Protein AF-A0A5K0W5K2-F1 (afdb_monomer_lite)

Foldseek 3Di:
DDDDDDDDDDDPPDPVVVVVVVVPPDPPPPPPPPVVVVVVVVVVCVVCVVVCCVPVVLVVVLVVLLVCCVPPNNVVSQVVCVVVVNPCDPSSLLSQLLSLLVVLVVDPDNVSNVVSNVVLVVSLVVCVVVVHDDDCSSCVSVLVSCLVVLPVVCLVVVLVVNCVRPVVCVVVSLVSVLSSCVSVVPVVVNVVSVVVVVVVVVVVVVVVD

Radius of gyration: 31.64 Å; chains: 1; bounding box: 91×67×60 Å

InterPro domains:
  IPR011990 Tetratricopeptide-like helical domain superfamily [G3DSA:1.25.40.10] (31-203)

Secondary structure (DSSP, 8-state):
-------------SHHHHHHHHHS--TT-TTTHHHHHHHHHHHHHHHHHHHHHHHHHHHHHHHHHHHHHHHH-HHHHHHHHHHTT----HHHHHHHHHHHHHHHHH-SSHHHHHHHHHHHHHHHHHHHHTT----HHHHHHHHHHHHHTT-HHHHHHHHHHHHHH-GGGHHHHHHHHHHHHHHTT-HHHHHHHHHHHHHHHHHHHHT--

pLDDT: mean 71.51, std 19.71, range [29.56, 94.88]

Sequence (209 aa):
GASVELSERPSSSSKDVMLLESILDIPWFSNTSKSVTLHRKELLRGRKQKWVSKHMQSRRFEKLIRTCAKKLGAETTLEVFSKLGRENGIKEYNALIELSVETARTCIKEDDSIDQIHKALQLLQSLREQGFPIEEGSYGPLLQYFVDMGMIEEFQSFSKLIMEENPSSCFRIGYYEMLLWILVNNNDKIEQLCSYVESNRSEQHLKTA

Organism: NCBI:txid210225

Structure (mmCIF, N/CA/C/O backbone):
data_AF-A0A5K0W5K2-F1
#
_entry.id   AF-A0A5K0W5K2-F1
#
loop_
_atom_site.group_PDB
_atom_site.id
_atom_site.type_symbol
_atom_site.label_atom_id
_atom_site.label_alt_id
_atom_site.label_comp_id
_atom_site.label_asym_id
_atom_site.label_entity_id
_atom_site.label_seq_id
_atom_site.pdbx_PDB_ins_code
_atom_site.Cartn_x
_atom_site.Cartn_y
_atom_site.Cartn_z
_atom_site.occupancy
_atom_site.B_iso_or_equiv
_atom_site.auth_seq_id
_atom_site.auth_comp_id
_atom_site.auth_asym_id
_atom_site.auth_atom_id
_atom_site.pdbx_PDB_model_num
ATOM 1 N N . GLY A 1 1 ? -76.257 -46.960 -40.441 1.00 32.53 1 GLY A N 1
ATOM 2 C CA . GLY A 1 1 ? -75.035 -47.777 -40.393 1.00 32.53 1 GLY A CA 1
ATOM 3 C C . GLY A 1 1 ? -73.852 -46.887 -40.690 1.00 32.53 1 GLY A C 1
ATOM 4 O O . GLY A 1 1 ? -73.997 -46.032 -41.548 1.00 32.53 1 GLY A O 1
ATOM 5 N N . ALA A 1 2 ? -72.743 -47.140 -39.993 1.00 35.03 2 ALA A N 1
ATOM 6 C CA . ALA A 1 2 ? -71.390 -46.609 -40.196 1.00 35.03 2 ALA A CA 1
ATOM 7 C C . ALA A 1 2 ? -71.082 -45.140 -39.809 1.00 35.03 2 ALA A C 1
ATOM 9 O O . ALA A 1 2 ? -71.747 -44.198 -40.228 1.00 35.03 2 ALA A O 1
ATOM 10 N N . SER A 1 3 ? -70.019 -45.046 -38.998 1.00 36.62 3 SER A N 1
ATOM 11 C CA . SER A 1 3 ? -69.162 -43.935 -38.541 1.00 36.62 3 SER A CA 1
ATOM 12 C C . SER A 1 3 ? -68.607 -43.061 -39.695 1.00 36.62 3 SER A C 1
ATOM 14 O O . SER A 1 3 ? -68.667 -43.491 -40.842 1.00 36.62 3 SER A O 1
ATOM 16 N N . VAL A 1 4 ? -68.063 -41.844 -39.500 1.00 40.25 4 VAL A N 1
ATOM 17 C CA . VAL A 1 4 ? -66.776 -41.511 -38.832 1.00 40.25 4 VAL A CA 1
ATOM 18 C C . VAL A 1 4 ? -66.635 -39.993 -38.513 1.00 40.25 4 VAL A C 1
ATOM 20 O O . VAL A 1 4 ? -67.111 -39.147 -39.262 1.00 40.25 4 VAL A O 1
ATOM 23 N N . GLU A 1 5 ? -65.963 -39.756 -37.374 1.00 40.09 5 GLU A N 1
ATOM 24 C CA . GLU A 1 5 ? -65.182 -38.650 -36.750 1.00 40.09 5 GLU A CA 1
ATOM 25 C C . GLU A 1 5 ? -64.928 -37.256 -37.380 1.00 40.09 5 GLU A C 1
ATOM 27 O O . GLU A 1 5 ? -64.601 -37.124 -38.555 1.00 40.09 5 GLU A O 1
ATOM 32 N N . LEU A 1 6 ? -64.918 -36.231 -36.500 1.00 35.28 6 LEU A N 1
ATOM 33 C CA . LEU A 1 6 ? -63.785 -35.421 -35.944 1.00 35.28 6 LEU A CA 1
ATOM 34 C C . LEU A 1 6 ? -64.390 -34.076 -35.443 1.00 35.28 6 LEU A C 1
ATOM 36 O O . LEU A 1 6 ? -65.222 -33.509 -36.135 1.00 35.28 6 LEU A O 1
ATOM 40 N N . SER A 1 7 ? -64.100 -33.443 -34.298 1.00 35.31 7 SER A N 1
ATOM 41 C CA . SER A 1 7 ? -62.995 -33.463 -33.332 1.00 35.31 7 SER A CA 1
ATOM 42 C C . SER A 1 7 ? -63.466 -32.805 -32.011 1.00 35.31 7 SER A C 1
ATOM 44 O O . SER A 1 7 ? -64.179 -31.803 -32.038 1.00 35.31 7 SER A O 1
ATOM 46 N N . GLU A 1 8 ? -63.026 -33.345 -30.871 1.00 37.94 8 GLU A N 1
ATOM 47 C CA . GLU A 1 8 ? -63.220 -32.863 -29.483 1.00 37.94 8 GLU A CA 1
ATOM 48 C C . GLU A 1 8 ? -62.501 -31.518 -29.212 1.00 37.94 8 GLU A C 1
ATOM 50 O O . GLU A 1 8 ? -61.529 -31.198 -29.896 1.00 37.94 8 GLU A O 1
ATOM 55 N N . ARG A 1 9 ? -62.923 -30.651 -28.269 1.00 40.91 9 ARG A N 1
ATOM 56 C CA . ARG A 1 9 ? -62.911 -30.732 -26.775 1.00 40.91 9 ARG A CA 1
ATOM 57 C C . ARG A 1 9 ? -63.785 -29.591 -26.186 1.00 40.91 9 ARG A C 1
ATOM 59 O O . ARG A 1 9 ? -63.879 -28.571 -26.868 1.00 40.91 9 ARG A O 1
ATOM 66 N N . PRO A 1 10 ? -64.383 -29.658 -24.965 1.00 42.94 10 PRO A N 1
ATOM 67 C CA . PRO A 1 10 ? -63.687 -29.627 -23.650 1.00 42.94 10 PRO A CA 1
ATOM 68 C C . PRO A 1 10 ? -64.439 -30.488 -22.585 1.00 42.94 10 PRO A C 1
ATOM 70 O O . PRO A 1 10 ? -65.322 -31.245 -22.954 1.00 42.94 10 PRO A O 1
ATOM 73 N N . SER A 1 11 ? -64.209 -30.554 -21.269 1.00 41.56 11 SER A N 1
ATOM 74 C CA . SER A 1 11 ? -63.512 -29.765 -20.243 1.00 41.56 11 SER A CA 1
ATOM 75 C C . SER A 1 11 ? -63.370 -30.659 -18.994 1.00 41.56 11 SER A C 1
ATOM 77 O O . SER A 1 11 ? -64.375 -31.108 -18.444 1.00 41.56 11 SER A O 1
ATOM 79 N N . SER A 1 12 ? -62.156 -30.896 -18.498 1.00 52.50 12 SER A N 1
ATOM 80 C CA . SER A 1 12 ? -61.900 -31.707 -17.294 1.00 52.50 12 SER A CA 1
ATOM 81 C C . SER A 1 12 ? -61.950 -30.914 -15.973 1.00 52.50 12 SER A C 1
ATOM 83 O O . SER A 1 12 ? -61.346 -31.326 -14.992 1.00 52.50 12 SER A O 1
ATOM 85 N N . SER A 1 13 ? -62.642 -29.772 -15.895 1.00 53.75 13 SER A N 1
ATOM 86 C CA . SER A 1 13 ? -62.422 -28.791 -14.813 1.00 53.75 13 SER A CA 1
ATOM 87 C C . SER A 1 13 ? -63.317 -28.903 -13.568 1.00 53.75 13 SER A C 1
ATOM 89 O O . SER A 1 13 ? -63.260 -28.008 -12.734 1.00 53.75 13 SER A O 1
ATOM 91 N N . SER A 1 14 ? -64.162 -29.931 -13.411 1.00 51.97 14 SER A N 1
ATOM 92 C CA . SER A 1 14 ? -65.176 -29.931 -12.330 1.00 51.97 14 SER A CA 1
ATOM 93 C C . SER A 1 14 ? -64.930 -30.903 -11.170 1.00 51.97 14 SER A C 1
ATOM 95 O O . SER A 1 14 ? -65.569 -30.752 -10.132 1.00 51.97 14 SER A O 1
ATOM 97 N N . LYS A 1 15 ? -64.041 -31.897 -11.303 1.00 46.19 15 LYS A N 1
ATOM 98 C CA . LYS A 1 15 ? -63.789 -32.877 -10.223 1.00 46.19 15 LYS A CA 1
ATOM 99 C C . LYS A 1 15 ? -62.605 -32.501 -9.324 1.00 46.19 15 LYS A C 1
ATOM 101 O O . LYS A 1 15 ? -62.638 -32.815 -8.140 1.00 46.19 15 LYS A O 1
ATOM 106 N N . ASP A 1 16 ? -61.642 -31.741 -9.842 1.00 44.88 16 ASP A N 1
ATOM 107 C CA . ASP A 1 16 ? -60.473 -31.293 -9.069 1.00 44.88 16 ASP A CA 1
ATOM 108 C C . ASP A 1 16 ? -60.783 -30.106 -8.142 1.00 44.88 16 ASP A C 1
ATOM 110 O O . ASP A 1 16 ? -60.163 -29.963 -7.090 1.00 44.88 16 ASP A O 1
ATOM 114 N N . VAL A 1 17 ? -61.791 -29.291 -8.479 1.00 47.66 17 VAL A N 1
ATOM 115 C CA . VAL A 1 17 ? -62.217 -28.143 -7.654 1.00 47.66 17 VAL A CA 1
ATOM 116 C C . VAL A 1 17 ? -62.860 -28.620 -6.347 1.00 47.66 17 VAL A C 1
ATOM 118 O O . VAL A 1 17 ? -62.520 -28.125 -5.278 1.00 47.66 17 VAL A O 1
ATOM 121 N N . MET A 1 18 ? -63.693 -29.665 -6.416 1.00 45.56 18 MET A N 1
ATOM 122 C CA . MET A 1 18 ? -64.378 -30.245 -5.250 1.00 45.56 18 MET A CA 1
ATOM 123 C C . MET A 1 18 ? -63.414 -30.944 -4.276 1.00 45.56 18 MET A C 1
ATOM 125 O O . MET A 1 18 ? -63.662 -30.984 -3.073 1.00 45.56 18 MET A O 1
ATOM 129 N N . LEU A 1 19 ? -62.301 -31.490 -4.779 1.00 46.66 19 LEU A N 1
ATOM 130 C CA . LEU A 1 19 ? -61.287 -32.139 -3.946 1.00 46.66 19 LEU A CA 1
ATOM 131 C C . LEU A 1 19 ? -60.432 -31.083 -3.225 1.00 46.66 19 LEU A C 1
ATOM 133 O O . LEU A 1 19 ? -60.163 -31.221 -2.032 1.00 46.66 19 LEU A O 1
ATOM 137 N N . LEU A 1 20 ? -60.095 -29.984 -3.910 1.00 42.00 20 LEU A N 1
ATOM 138 C CA . LEU A 1 20 ? -59.333 -28.869 -3.345 1.00 42.00 20 LEU A CA 1
ATOM 139 C C . LEU A 1 20 ? -60.103 -28.113 -2.250 1.00 42.00 20 LEU A C 1
ATOM 141 O O . LEU A 1 20 ? -59.503 -27.695 -1.263 1.00 42.00 20 LEU A O 1
ATOM 145 N N . GLU A 1 21 ? -61.422 -27.984 -2.395 1.00 44.31 21 GLU A N 1
ATOM 146 C CA . GLU A 1 21 ? -62.281 -27.290 -1.427 1.00 44.31 21 GLU A CA 1
ATOM 147 C C . GLU A 1 21 ? -62.399 -28.075 -0.105 1.00 44.31 21 GLU A C 1
ATOM 149 O O . GLU A 1 21 ? -62.333 -27.489 0.970 1.00 44.31 21 GLU A O 1
ATOM 154 N N . SER A 1 22 ? -62.403 -29.415 -0.167 1.00 47.88 22 SER A N 1
ATOM 155 C CA . SER A 1 22 ? -62.421 -30.292 1.020 1.00 47.88 22 SER A CA 1
ATOM 156 C C . SER A 1 22 ? -61.089 -30.398 1.783 1.00 47.88 22 SER A C 1
ATOM 158 O O . SER A 1 22 ? -61.084 -30.724 2.969 1.00 47.88 22 SER A O 1
ATOM 160 N N . ILE A 1 23 ? -59.952 -30.112 1.135 1.00 40.53 23 ILE A N 1
ATOM 161 C CA . ILE A 1 23 ? -58.618 -30.142 1.770 1.00 40.53 23 ILE A CA 1
ATOM 162 C C . ILE A 1 23 ? -58.358 -28.863 2.589 1.00 40.53 23 ILE A C 1
ATOM 164 O O . ILE A 1 23 ? -57.512 -28.858 3.486 1.00 40.53 23 ILE A O 1
ATOM 168 N N . LEU A 1 24 ? -59.086 -27.780 2.306 1.00 40.19 24 LEU A N 1
ATOM 169 C CA . LEU A 1 24 ? -58.873 -26.467 2.920 1.00 40.19 24 LEU A CA 1
ATOM 170 C C . LEU A 1 24 ? -59.666 -26.239 4.220 1.00 40.19 24 LEU A C 1
ATOM 172 O O . LEU A 1 24 ? -59.354 -25.293 4.944 1.00 40.19 24 LEU A O 1
ATOM 176 N N . ASP A 1 25 ? -60.591 -27.130 4.582 1.00 45.28 25 ASP A N 1
ATOM 177 C CA . ASP A 1 25 ? -61.403 -27.030 5.804 1.00 45.28 25 ASP A CA 1
ATOM 178 C C . ASP A 1 25 ? -60.783 -27.765 7.010 1.00 45.28 25 ASP A C 1
ATOM 180 O O . ASP A 1 25 ? -61.401 -28.610 7.660 1.00 45.28 25 ASP A O 1
ATOM 184 N N . ILE A 1 26 ? -59.539 -27.413 7.363 1.00 39.16 26 ILE A N 1
ATOM 185 C CA . ILE A 1 26 ? -58.929 -27.814 8.644 1.00 39.16 26 ILE A CA 1
ATOM 186 C C . ILE A 1 26 ? -59.027 -26.638 9.641 1.00 39.16 26 ILE A C 1
ATOM 188 O O . ILE A 1 26 ? -58.400 -25.598 9.412 1.00 39.16 26 ILE A O 1
ATOM 192 N N . PRO A 1 27 ? -59.733 -26.768 10.787 1.00 42.59 27 PRO A N 1
ATOM 193 C CA . PRO A 1 27 ? -60.123 -25.629 11.637 1.00 42.59 27 PRO A CA 1
ATOM 194 C C . PRO A 1 27 ? -59.001 -24.898 12.394 1.00 42.59 27 PRO A C 1
ATOM 196 O O . PRO A 1 27 ? -59.285 -24.001 13.187 1.00 42.59 27 PRO A O 1
ATOM 199 N N . TRP A 1 28 ? -57.729 -25.263 12.221 1.00 42.78 28 TRP A N 1
ATOM 200 C CA . TRP A 1 28 ? -56.649 -24.798 13.106 1.00 42.78 28 TRP A CA 1
ATOM 201 C C . TRP A 1 28 ? -55.777 -23.669 12.536 1.00 42.78 28 TRP A C 1
ATOM 203 O O . TRP A 1 28 ? -54.867 -23.203 13.219 1.00 42.78 28 TRP A O 1
ATOM 213 N N . PHE A 1 29 ? -56.061 -23.170 11.326 1.00 29.56 29 PHE A N 1
ATOM 214 C CA . PHE A 1 29 ? -55.223 -22.152 10.666 1.00 29.56 29 PHE A CA 1
ATOM 215 C C . PHE A 1 29 ? -55.830 -20.751 10.525 1.00 29.56 29 PHE A C 1
ATOM 217 O O . PHE A 1 29 ? -55.219 -19.875 9.910 1.00 29.56 29 PHE A O 1
ATOM 224 N N . SER A 1 30 ? -56.979 -20.465 11.132 1.00 38.75 30 SER A N 1
ATOM 225 C CA . SER A 1 30 ? -57.633 -19.160 10.957 1.00 38.75 30 SER A CA 1
ATOM 226 C C . SER A 1 30 ? -57.090 -18.028 11.843 1.00 38.75 30 SER A C 1
ATOM 228 O O . SER A 1 30 ? -57.471 -16.882 11.621 1.00 38.75 30 SER A O 1
ATOM 230 N N . ASN A 1 31 ? -56.141 -18.271 12.765 1.00 45.16 31 ASN A N 1
ATOM 231 C CA . ASN A 1 31 ? -55.606 -17.193 13.623 1.00 45.16 31 ASN A CA 1
ATOM 232 C C . ASN A 1 31 ? -54.076 -17.069 13.749 1.00 45.16 31 ASN A C 1
ATOM 234 O O . ASN A 1 31 ? -53.591 -16.176 14.440 1.00 45.16 31 ASN A O 1
ATOM 238 N N . THR A 1 32 ? -53.285 -17.867 13.029 1.00 41.31 32 THR A N 1
ATOM 239 C CA . THR A 1 32 ? -51.805 -17.805 13.083 1.00 41.31 32 THR A CA 1
ATOM 240 C C . THR A 1 32 ? -51.156 -17.108 11.878 1.00 41.31 32 THR A C 1
ATOM 242 O O . THR A 1 32 ? -50.001 -16.688 11.950 1.00 41.31 32 THR A O 1
ATOM 245 N N . SER A 1 33 ? -51.894 -16.887 10.784 1.00 45.47 33 SER A N 1
ATOM 246 C CA . SER A 1 33 ? -51.341 -16.373 9.516 1.00 45.47 33 SER A CA 1
ATOM 247 C C . SER A 1 33 ? -50.983 -14.874 9.525 1.00 45.47 33 SER A C 1
ATOM 249 O O . SER A 1 33 ? -49.926 -14.482 9.020 1.00 45.47 33 SER A O 1
ATOM 251 N N . LYS A 1 34 ? -51.794 -14.005 10.147 1.00 43.09 34 LYS A N 1
ATOM 252 C CA . LYS A 1 34 ? -51.536 -12.547 10.137 1.00 43.09 34 LYS A CA 1
ATOM 253 C C . LYS A 1 34 ? -50.342 -12.150 11.017 1.00 43.09 34 LYS A C 1
ATOM 255 O O . LYS A 1 34 ? -49.555 -11.296 10.624 1.00 43.09 34 LYS A O 1
ATOM 260 N N . SER A 1 35 ? -50.162 -12.810 12.163 1.00 47.66 35 SER A N 1
ATOM 261 C CA . SER A 1 35 ? -49.064 -12.522 13.099 1.00 47.66 35 SER A CA 1
ATOM 262 C C . SER A 1 35 ? -47.704 -13.003 12.569 1.00 47.66 35 SER A C 1
ATOM 264 O O . SER A 1 35 ? -46.731 -12.253 12.576 1.00 47.66 35 SER A O 1
ATOM 266 N N . VAL A 1 36 ? -47.637 -14.210 11.992 1.00 40.84 36 VAL A N 1
ATOM 267 C CA . VAL A 1 36 ? -46.380 -14.788 11.476 1.00 40.84 36 VAL A CA 1
ATOM 268 C C . VAL A 1 36 ? -45.913 -14.103 10.184 1.00 40.84 36 VAL A C 1
ATOM 270 O O . VAL A 1 36 ? -44.711 -13.911 9.990 1.00 40.84 36 VAL A O 1
ATOM 273 N N . THR A 1 37 ? -46.827 -13.670 9.306 1.00 49.84 37 THR A N 1
ATOM 274 C CA . THR A 1 37 ? -46.467 -12.932 8.078 1.00 49.84 37 THR A CA 1
ATOM 275 C C . THR A 1 37 ? -46.037 -11.490 8.352 1.00 49.84 37 THR A C 1
ATOM 277 O O . THR A 1 37 ? -45.107 -11.013 7.696 1.00 49.84 37 THR A O 1
ATOM 280 N N . LEU A 1 38 ? -46.641 -10.818 9.342 1.00 48.22 38 LEU A N 1
ATOM 281 C CA . LEU A 1 38 ? -46.175 -9.519 9.836 1.00 48.22 38 LEU A CA 1
ATOM 282 C C . LEU A 1 38 ? -44.809 -9.657 10.506 1.00 48.22 38 LEU A C 1
ATOM 284 O O . LEU A 1 38 ? -43.874 -8.994 10.076 1.00 48.22 38 LEU A O 1
ATOM 288 N N . HIS A 1 39 ? -44.634 -10.607 11.428 1.00 47.09 39 HIS A N 1
ATOM 289 C CA . HIS A 1 39 ? -43.356 -10.832 12.108 1.00 47.09 39 HIS A CA 1
ATOM 290 C C . HIS A 1 39 ? -42.229 -11.214 11.131 1.00 47.09 39 HIS A C 1
ATOM 292 O O . HIS A 1 39 ? -41.107 -10.725 11.237 1.00 47.09 39 HIS A O 1
ATOM 298 N N . ARG A 1 40 ? -42.521 -12.014 10.096 1.00 36.34 40 ARG A N 1
ATOM 299 C CA . ARG A 1 40 ? -41.563 -12.350 9.028 1.00 36.34 40 ARG A CA 1
ATOM 300 C C . ARG A 1 40 ? -41.257 -11.155 8.113 1.00 36.34 40 ARG A C 1
ATOM 302 O O . ARG A 1 40 ? -40.102 -10.999 7.721 1.00 36.34 40 ARG A O 1
ATOM 309 N N . LYS A 1 41 ? -42.228 -10.282 7.801 1.00 48.72 41 LYS A N 1
ATOM 310 C CA . LYS A 1 41 ? -41.993 -9.011 7.078 1.00 48.72 41 LYS A CA 1
ATOM 311 C C . LYS A 1 41 ? -41.202 -8.004 7.920 1.00 48.72 41 LYS A C 1
ATOM 313 O O . LYS A 1 41 ? -40.330 -7.343 7.361 1.00 48.72 41 LYS A O 1
ATOM 318 N N . GLU A 1 42 ? -41.443 -7.932 9.227 1.00 48.84 42 GLU A N 1
ATOM 319 C CA . GLU A 1 42 ? -40.714 -7.105 10.200 1.00 48.84 42 GLU A CA 1
ATOM 320 C C . GLU A 1 42 ? -39.263 -7.582 10.345 1.00 48.84 42 GLU A C 1
ATOM 322 O O . GLU A 1 42 ? -38.335 -6.784 10.263 1.00 48.84 42 GLU A O 1
ATOM 327 N N . LEU A 1 43 ? -39.040 -8.896 10.469 1.00 46.91 43 LEU A N 1
ATOM 328 C CA . LEU A 1 43 ? -37.704 -9.492 10.564 1.00 46.91 43 LEU A CA 1
ATOM 329 C C . LEU A 1 43 ? -36.924 -9.364 9.250 1.00 46.91 43 LEU A C 1
ATOM 331 O O . LEU A 1 43 ? -35.722 -9.099 9.278 1.00 46.91 43 LEU A O 1
ATOM 335 N N . LEU A 1 44 ? -37.582 -9.495 8.093 1.00 44.88 44 LEU A N 1
ATOM 336 C CA . LEU A 1 44 ? -36.962 -9.250 6.786 1.00 44.88 44 LEU A CA 1
ATOM 337 C C . LEU A 1 44 ? -36.686 -7.758 6.553 1.00 44.88 44 LEU A C 1
ATOM 339 O O . LEU A 1 44 ? -35.627 -7.430 6.020 1.00 44.88 44 LEU A O 1
ATOM 343 N N . ARG A 1 45 ? -37.566 -6.846 6.992 1.00 49.66 45 ARG A N 1
ATOM 344 C CA . ARG A 1 45 ? -37.317 -5.393 6.977 1.00 49.66 45 ARG A CA 1
ATOM 345 C C . ARG A 1 45 ? -36.191 -5.010 7.930 1.00 49.66 45 ARG A C 1
ATOM 347 O O . ARG A 1 45 ? -35.287 -4.314 7.500 1.00 49.66 45 ARG A O 1
ATOM 354 N N . GLY A 1 46 ? -36.155 -5.536 9.150 1.00 48.44 46 GLY A N 1
ATOM 355 C CA . GLY A 1 46 ? -35.087 -5.300 10.122 1.00 48.44 46 GLY A CA 1
ATOM 356 C C . GLY A 1 46 ? -33.731 -5.845 9.666 1.00 48.44 46 GLY A C 1
ATOM 357 O O . GLY A 1 46 ? -32.710 -5.179 9.836 1.00 48.44 46 GLY A O 1
ATOM 358 N N . ARG A 1 47 ? -33.702 -7.013 9.008 1.00 46.84 47 ARG A N 1
ATOM 359 C CA . ARG A 1 47 ? -32.478 -7.585 8.415 1.00 46.84 47 ARG A CA 1
ATOM 360 C C . ARG A 1 47 ? -32.037 -6.836 7.157 1.00 46.84 47 ARG A C 1
ATOM 362 O O . ARG A 1 47 ? -30.857 -6.531 7.035 1.00 46.84 47 ARG A O 1
ATOM 369 N N . LYS A 1 48 ? -32.961 -6.453 6.268 1.00 40.25 48 LYS A N 1
ATOM 370 C CA . LYS A 1 48 ? -32.670 -5.642 5.071 1.00 40.25 48 LYS A CA 1
ATOM 371 C C . LYS A 1 48 ? -32.259 -4.216 5.440 1.00 40.25 48 LYS A C 1
ATOM 373 O O . LYS A 1 48 ? -31.362 -3.679 4.816 1.00 40.25 48 LYS A O 1
ATOM 378 N N . GLN A 1 49 ? -32.827 -3.622 6.484 1.00 42.09 49 GLN A N 1
ATOM 379 C CA . GLN A 1 49 ? -32.480 -2.288 6.976 1.00 42.09 49 GLN A CA 1
ATOM 380 C C . GLN A 1 49 ? -31.154 -2.295 7.748 1.00 42.09 49 GLN A C 1
ATOM 382 O O . GLN A 1 49 ? -30.364 -1.378 7.566 1.00 42.09 49 GLN A O 1
ATOM 387 N N . LYS A 1 50 ? -30.829 -3.359 8.502 1.00 48.00 50 LYS A N 1
ATOM 388 C CA . LYS A 1 50 ? -29.477 -3.568 9.058 1.00 48.00 50 LYS A CA 1
ATOM 389 C C . LYS A 1 50 ? -28.430 -3.827 7.972 1.00 48.00 50 LYS A C 1
ATOM 391 O O . LYS A 1 50 ? -27.338 -3.281 8.066 1.00 48.00 50 LYS A O 1
ATOM 396 N N . TRP A 1 51 ? -28.749 -4.602 6.935 1.00 34.44 51 TRP A N 1
ATOM 397 C CA . TRP A 1 51 ? -27.817 -4.907 5.843 1.00 34.44 51 TRP A CA 1
ATOM 398 C C . TRP A 1 51 ? -27.598 -3.704 4.915 1.00 34.44 51 TRP A C 1
ATOM 400 O O . TRP A 1 51 ? -26.461 -3.312 4.670 1.00 34.44 51 TRP A O 1
ATOM 410 N N . VAL A 1 52 ? -28.674 -3.031 4.496 1.00 42.44 52 VAL A N 1
ATOM 411 C CA . VAL A 1 52 ? -28.611 -1.792 3.709 1.00 42.44 52 VAL A CA 1
ATOM 412 C C . VAL A 1 52 ? -27.970 -0.672 4.525 1.00 42.44 52 VAL A C 1
ATOM 414 O O . VAL A 1 52 ? -27.131 0.029 3.986 1.00 42.44 52 VAL A O 1
ATOM 417 N N . SER A 1 53 ? -28.244 -0.533 5.827 1.00 43.97 53 SER A N 1
ATOM 418 C CA . SER A 1 53 ? -27.533 0.443 6.666 1.00 43.97 53 SER A CA 1
ATOM 419 C C . SER A 1 53 ? -26.044 0.097 6.777 1.00 43.97 53 SER A C 1
ATOM 421 O O . SER A 1 53 ? -25.210 0.920 6.433 1.00 43.97 53 SER A O 1
ATOM 423 N N . LYS A 1 54 ? -25.660 -1.140 7.112 1.00 44.53 54 LYS A N 1
ATOM 424 C CA . LYS A 1 54 ? -24.242 -1.507 7.288 1.00 44.53 54 LYS A CA 1
ATOM 425 C C . LYS A 1 54 ? -23.418 -1.446 5.984 1.00 44.53 54 LYS A C 1
ATOM 427 O O . LYS A 1 54 ? -22.216 -1.210 6.055 1.00 44.53 54 LYS A O 1
ATOM 432 N N . HIS A 1 55 ? -24.027 -1.620 4.801 1.00 36.91 55 HIS A N 1
ATOM 433 C CA . HIS A 1 55 ? -23.334 -1.556 3.498 1.00 36.91 55 HIS A CA 1
ATOM 434 C C . HIS A 1 55 ? -23.516 -0.236 2.714 1.00 36.91 55 HIS A C 1
ATOM 436 O O . HIS A 1 55 ? -22.535 0.254 2.155 1.00 36.91 55 HIS A O 1
ATOM 442 N N . MET A 1 56 ? -24.699 0.404 2.694 1.00 39.47 56 MET A N 1
ATOM 443 C CA . MET A 1 56 ? -24.851 1.752 2.097 1.00 39.47 56 MET A CA 1
ATOM 444 C C . MET A 1 56 ? -24.225 2.845 2.965 1.00 39.47 56 MET A C 1
ATOM 446 O O . MET A 1 56 ? -23.751 3.834 2.404 1.00 39.47 56 MET A O 1
ATOM 450 N N . GLN A 1 57 ? -24.207 2.699 4.299 1.00 54.34 57 GLN A N 1
ATOM 451 C CA . GLN A 1 57 ? -23.494 3.651 5.157 1.00 54.34 57 GLN A CA 1
ATOM 452 C C . GLN A 1 57 ? -21.991 3.540 4.930 1.00 54.34 57 GLN A C 1
ATOM 454 O O . GLN A 1 57 ? -21.364 4.577 4.863 1.00 54.34 57 GLN A O 1
ATOM 459 N N . SER A 1 58 ? -21.424 2.346 4.700 1.00 63.28 58 SER A N 1
ATOM 460 C CA . SER A 1 58 ? -19.977 2.174 4.475 1.00 63.28 58 SER A CA 1
ATOM 461 C C . SER A 1 58 ? -19.465 3.020 3.308 1.00 63.28 58 SER A C 1
ATOM 463 O O . SER A 1 58 ? -18.566 3.817 3.510 1.00 63.28 58 SER A O 1
ATOM 465 N N . ARG A 1 59 ? -20.067 2.932 2.112 1.00 66.75 59 ARG A N 1
ATOM 466 C CA . ARG A 1 59 ? -19.592 3.706 0.944 1.00 66.75 59 ARG A CA 1
ATOM 467 C C . ARG A 1 59 ? -19.836 5.209 1.074 1.00 66.75 59 ARG A C 1
ATOM 469 O O . ARG A 1 59 ? -19.019 6.020 0.651 1.00 66.75 59 ARG A O 1
ATOM 476 N N . ARG A 1 60 ? -20.984 5.608 1.636 1.00 73.31 60 ARG A N 1
ATOM 477 C CA . ARG A 1 60 ? -21.282 7.032 1.882 1.00 73.31 60 ARG A CA 1
ATOM 478 C C . ARG A 1 60 ? -20.381 7.610 2.970 1.00 73.31 60 ARG A C 1
ATOM 480 O O . ARG A 1 60 ? -20.000 8.769 2.875 1.00 73.31 60 ARG A O 1
ATOM 487 N N . PHE A 1 61 ? -20.047 6.804 3.970 1.00 73.12 61 PHE A N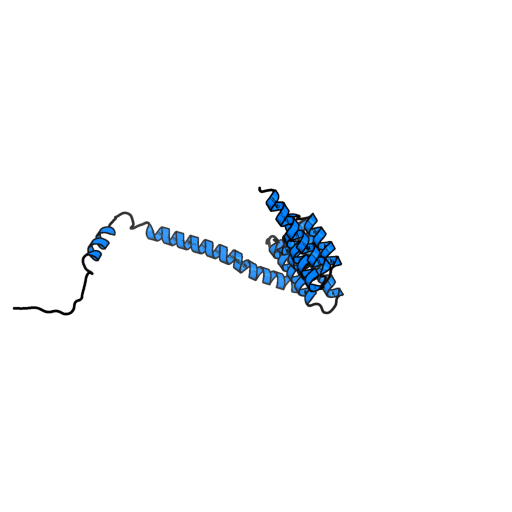 1
ATOM 488 C CA . PHE A 1 61 ? -19.159 7.161 5.064 1.00 73.12 61 PHE A CA 1
ATOM 489 C C . PHE A 1 61 ? -17.711 7.231 4.611 1.00 73.12 61 PHE A C 1
ATOM 491 O O . PHE A 1 61 ? -17.045 8.213 4.888 1.00 73.12 61 PHE A O 1
ATOM 498 N N . GLU A 1 62 ? -17.262 6.274 3.813 1.00 75.31 62 GLU A N 1
ATOM 499 C CA . GLU A 1 62 ? -15.963 6.315 3.158 1.00 75.31 62 GLU A CA 1
ATOM 500 C C . GLU A 1 62 ? -15.832 7.566 2.280 1.00 75.31 62 GLU A C 1
ATOM 502 O O . GLU A 1 62 ? -14.874 8.322 2.403 1.00 75.31 62 GLU A O 1
ATOM 507 N N . LYS A 1 63 ? -16.855 7.876 1.471 1.00 84.69 63 LYS A N 1
ATOM 508 C CA . LYS A 1 63 ? -16.899 9.127 0.701 1.00 84.69 63 LYS A CA 1
ATOM 509 C C . LYS A 1 63 ? -16.855 10.366 1.603 1.00 84.69 63 LYS A C 1
ATOM 511 O O . LYS A 1 63 ? -16.212 11.353 1.243 1.00 84.69 63 LYS A O 1
ATOM 516 N N . LEU A 1 64 ? -17.535 10.335 2.750 1.00 81.62 64 LEU A N 1
ATOM 517 C CA . LEU A 1 64 ? -17.503 11.418 3.732 1.00 81.62 64 LEU A CA 1
ATOM 518 C C . LEU A 1 64 ? -16.095 11.584 4.316 1.00 81.62 64 LEU A C 1
ATOM 520 O O . LEU A 1 64 ? -15.583 12.697 4.295 1.00 81.62 64 LEU A O 1
ATOM 524 N N . ILE A 1 65 ? -15.449 10.495 4.737 1.00 81.19 65 ILE A N 1
ATOM 525 C CA . ILE A 1 65 ? -14.068 10.485 5.234 1.00 81.19 65 ILE A CA 1
ATOM 526 C C . ILE A 1 65 ? -13.125 11.043 4.180 1.00 81.19 65 ILE A C 1
ATOM 528 O O . ILE A 1 65 ? -12.396 11.982 4.477 1.00 81.19 65 ILE A O 1
ATOM 532 N N . ARG A 1 66 ? -13.201 10.565 2.931 1.00 83.38 66 ARG A N 1
ATOM 533 C CA . ARG A 1 66 ? -12.375 11.091 1.834 1.00 83.38 66 ARG A CA 1
ATOM 534 C C . ARG A 1 66 ? -12.592 12.595 1.635 1.00 83.38 66 ARG A C 1
ATOM 536 O O . ARG A 1 66 ? -11.644 13.334 1.392 1.00 83.38 66 ARG A O 1
ATOM 543 N N . THR A 1 67 ? -13.832 13.071 1.755 1.00 85.88 67 THR A N 1
ATOM 544 C CA . THR A 1 67 ? -14.154 14.503 1.617 1.00 85.88 67 THR A CA 1
ATOM 545 C C . THR A 1 67 ? -13.610 15.328 2.787 1.00 85.88 67 THR A C 1
ATOM 547 O O . THR A 1 67 ? -13.106 16.428 2.569 1.00 85.88 67 THR A O 1
ATOM 550 N N . CYS A 1 68 ? -13.696 14.811 4.014 1.00 80.69 68 CYS A N 1
ATOM 551 C CA . CYS A 1 68 ? -13.144 15.442 5.210 1.00 80.69 68 CYS A CA 1
ATOM 552 C C . CYS A 1 68 ? -11.615 15.473 5.166 1.00 80.69 68 CYS A C 1
ATOM 554 O O . CYS A 1 68 ? -11.043 16.543 5.338 1.00 80.69 68 CYS A O 1
ATOM 556 N N . ALA A 1 69 ? -10.967 14.360 4.823 1.00 83.75 69 ALA A N 1
ATOM 557 C CA . ALA A 1 69 ? -9.515 14.250 4.728 1.00 83.75 69 ALA A CA 1
ATOM 558 C C . ALA A 1 69 ? -8.926 15.236 3.714 1.00 83.75 69 ALA A C 1
ATOM 560 O O . ALA A 1 69 ? -7.961 15.928 4.023 1.00 83.75 69 ALA A O 1
ATOM 561 N N . LYS A 1 70 ? -9.573 15.401 2.552 1.00 84.12 70 LYS A N 1
ATOM 562 C CA . LYS A 1 70 ? -9.182 16.411 1.553 1.00 84.12 70 LYS A CA 1
ATOM 563 C C . LYS A 1 70 ? -9.249 17.854 2.067 1.00 84.12 70 LYS A C 1
ATOM 565 O O . LYS A 1 70 ? -8.577 18.713 1.511 1.00 84.12 70 LYS A O 1
ATOM 570 N N . LYS A 1 71 ? -10.083 18.142 3.072 1.00 86.12 71 LYS A N 1
ATOM 571 C CA . LYS A 1 71 ? -10.272 19.496 3.621 1.00 86.12 71 LYS A CA 1
ATOM 572 C C . LYS A 1 71 ? -9.509 19.749 4.920 1.00 86.12 71 LYS A C 1
ATOM 574 O O . LYS A 1 71 ? -9.128 20.886 5.165 1.00 86.12 71 LYS A O 1
ATOM 579 N N . LEU A 1 72 ? -9.362 18.728 5.760 1.00 82.38 72 LEU A N 1
ATOM 580 C CA . LEU A 1 72 ? -8.891 18.840 7.143 1.00 82.38 72 LEU A CA 1
ATOM 581 C C . LEU A 1 72 ? -7.551 18.131 7.384 1.00 82.38 72 LEU A C 1
ATOM 583 O O . LEU A 1 72 ? -6.943 18.361 8.419 1.00 82.38 72 LEU A O 1
ATOM 587 N N . GLY A 1 73 ? -7.099 17.273 6.467 1.00 81.00 73 GLY A N 1
ATOM 588 C CA . GLY A 1 73 ? -5.980 16.356 6.700 1.00 81.00 73 GLY A CA 1
ATOM 589 C C . GLY A 1 73 ? -6.425 15.023 7.311 1.00 81.00 73 GLY A C 1
ATOM 590 O O . GLY A 1 73 ? -7.522 14.912 7.871 1.00 81.00 73 GLY A O 1
ATOM 591 N N . ALA A 1 74 ? -5.597 13.986 7.157 1.00 79.81 74 ALA A N 1
ATOM 592 C CA . ALA A 1 74 ? -5.923 12.616 7.555 1.00 79.81 74 ALA A CA 1
ATOM 593 C C . ALA A 1 74 ? -5.989 12.457 9.084 1.00 79.81 74 ALA A C 1
ATOM 595 O O . ALA A 1 74 ? -6.997 11.966 9.593 1.00 79.81 74 ALA A O 1
ATOM 596 N N . GLU A 1 75 ? -4.988 12.956 9.818 1.00 75.38 75 GLU A N 1
ATOM 597 C CA . GLU A 1 75 ? -4.920 12.878 11.284 1.00 75.38 75 GLU A CA 1
ATOM 598 C C . GLU A 1 75 ? -6.107 13.582 11.949 1.00 75.38 75 GLU A C 1
ATOM 600 O O . GLU A 1 75 ? -6.819 12.990 12.761 1.00 75.38 75 GLU A O 1
ATOM 605 N N . THR A 1 76 ? -6.383 14.830 11.558 1.00 82.25 76 THR A N 1
ATOM 606 C CA . THR A 1 76 ? -7.508 15.604 12.105 1.00 82.25 76 THR A CA 1
ATOM 607 C C . THR A 1 76 ? -8.848 14.955 11.765 1.00 82.25 76 THR A C 1
ATOM 609 O O . THR A 1 76 ? -9.772 14.967 12.577 1.00 82.25 76 THR A O 1
ATOM 612 N N . THR A 1 77 ? -8.966 14.347 10.581 1.00 81.00 77 THR A N 1
ATOM 613 C CA . THR A 1 77 ? -10.175 13.611 10.196 1.00 81.00 77 THR A CA 1
ATOM 614 C C . TH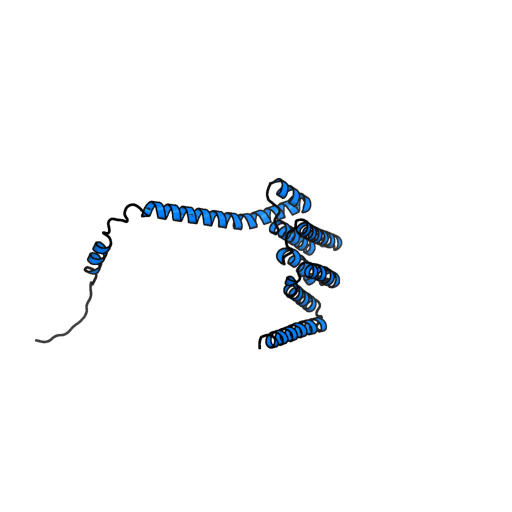R A 1 77 ? -10.394 12.403 11.106 1.00 81.00 77 THR A C 1
ATOM 616 O O . THR A 1 77 ? -11.504 12.228 11.611 1.00 81.00 77 THR A O 1
ATOM 619 N N . LEU A 1 78 ? -9.353 11.614 11.381 1.00 78.75 78 LEU A N 1
ATOM 620 C CA . LEU A 1 78 ? -9.431 10.486 12.314 1.00 78.75 78 LEU A CA 1
ATOM 621 C C . LEU A 1 78 ? -9.783 10.933 13.738 1.00 78.75 78 LEU A C 1
ATOM 623 O O . LEU A 1 78 ? -10.618 10.301 14.383 1.00 78.75 78 LEU A O 1
ATOM 627 N N . GLU A 1 79 ? -9.204 12.031 14.225 1.00 78.38 79 GLU A N 1
ATOM 628 C CA . GLU A 1 79 ? -9.501 12.568 15.560 1.00 78.38 79 GLU A CA 1
ATOM 629 C C . GLU A 1 79 ? -10.957 13.055 15.687 1.00 78.38 79 GLU A C 1
ATOM 631 O O . GLU A 1 79 ? -11.618 12.853 16.707 1.00 78.38 79 GLU A O 1
ATOM 636 N N . VAL A 1 80 ? -11.496 13.687 14.642 1.00 78.38 80 VAL A N 1
ATOM 637 C CA . VAL A 1 80 ? -12.899 14.120 14.623 1.00 78.38 80 VAL A CA 1
ATOM 638 C C . VAL A 1 80 ? -13.840 12.915 14.640 1.00 78.38 80 VAL A C 1
ATOM 640 O O . VAL A 1 80 ? -14.830 12.926 15.376 1.00 78.38 80 VAL A O 1
ATOM 643 N N . PHE A 1 81 ? -13.549 11.865 13.866 1.00 70.69 81 PHE A N 1
ATOM 644 C CA . PHE A 1 81 ? -14.407 10.678 13.825 1.00 70.69 81 PHE A CA 1
ATOM 645 C C . PHE A 1 81 ? -14.335 9.837 15.104 1.00 70.69 81 PHE A C 1
ATOM 647 O O . PHE A 1 81 ? -15.389 9.382 15.559 1.00 70.69 81 PHE A O 1
ATOM 654 N N . SER A 1 82 ? -13.169 9.753 15.753 1.00 67.44 82 SER A N 1
ATOM 655 C CA . SER A 1 82 ? -13.044 9.099 17.060 1.00 67.44 82 SER A CA 1
ATOM 656 C C . SER A 1 82 ? -13.842 9.832 18.145 1.00 67.44 82 SER A C 1
ATOM 658 O O . SER A 1 82 ? -14.597 9.203 18.889 1.00 67.44 82 SER A O 1
ATOM 660 N N . LYS A 1 83 ? -13.787 11.174 18.183 1.00 75.00 83 LYS A N 1
ATOM 661 C CA . LYS A 1 83 ? -14.589 12.007 19.105 1.00 75.00 83 LYS A CA 1
ATOM 662 C C . LYS A 1 83 ? -16.098 11.912 18.860 1.00 75.00 83 LYS A C 1
ATOM 664 O O . LYS A 1 83 ? -16.880 12.110 19.785 1.00 75.00 83 LYS A O 1
ATOM 669 N N . LEU A 1 84 ? -16.521 11.587 17.637 1.00 64.69 84 LEU A N 1
ATOM 670 C CA . LEU A 1 84 ? -17.927 11.354 17.283 1.00 64.69 84 LEU A CA 1
ATOM 671 C C . LEU A 1 84 ? -18.438 9.960 17.699 1.00 64.69 84 LEU A C 1
ATOM 673 O O . LEU A 1 84 ? -19.559 9.592 17.338 1.00 64.69 84 LEU A O 1
ATOM 677 N N . GLY A 1 85 ? -17.641 9.179 18.438 1.00 54.50 85 GLY A N 1
ATOM 678 C CA . GLY A 1 85 ? -18.016 7.841 18.899 1.00 54.50 85 GLY A CA 1
ATOM 679 C C . GLY A 1 85 ? -18.111 6.816 17.768 1.00 54.50 85 GLY A C 1
ATOM 680 O O . GLY A 1 85 ? -18.728 5.764 17.938 1.00 54.50 85 GLY A O 1
ATOM 681 N N . ARG A 1 86 ? -17.536 7.120 16.597 1.00 63.97 86 ARG A N 1
ATOM 682 C CA . ARG A 1 86 ? -17.275 6.121 15.565 1.00 63.97 86 ARG A CA 1
ATOM 683 C C . ARG A 1 86 ? -15.866 5.616 15.824 1.00 63.97 86 ARG A C 1
ATOM 685 O O . ARG A 1 86 ? -14.914 6.343 15.572 1.00 63.97 86 ARG A O 1
ATOM 692 N N . GLU A 1 87 ? -15.738 4.414 16.381 1.00 55.53 87 GLU A N 1
ATOM 693 C CA . GLU A 1 87 ? -14.437 3.743 16.433 1.00 55.53 87 GLU A CA 1
ATOM 694 C C . GLU A 1 87 ? -13.844 3.762 15.022 1.00 55.53 87 GLU A C 1
ATOM 696 O O . GLU A 1 87 ? -14.482 3.296 14.073 1.00 55.53 87 GLU A O 1
ATOM 701 N N . ASN A 1 88 ? -12.667 4.374 14.881 1.00 64.25 88 ASN A N 1
ATOM 702 C CA . ASN A 1 88 ? -11.918 4.370 13.634 1.00 64.25 88 ASN A CA 1
ATOM 703 C C . ASN A 1 88 ? -11.525 2.920 13.367 1.00 64.25 88 ASN A C 1
ATOM 705 O O . ASN A 1 88 ? -10.621 2.390 14.004 1.00 64.25 88 ASN A O 1
ATOM 709 N N . GLY A 1 89 ? -12.261 2.253 12.490 1.00 76.62 89 GLY A N 1
ATOM 710 C CA . GLY A 1 89 ? -11.985 0.883 12.121 1.00 76.62 89 GLY A CA 1
ATOM 711 C C . GLY A 1 89 ? -10.937 0.799 11.017 1.00 76.62 89 GLY A C 1
ATOM 712 O O . GLY A 1 89 ? -10.524 1.777 10.392 1.00 76.62 89 GLY A O 1
ATOM 713 N N . ILE A 1 90 ? -10.560 -0.439 10.720 1.00 84.00 90 ILE A N 1
ATOM 714 C CA . ILE A 1 90 ? -9.649 -0.802 9.625 1.00 84.00 90 ILE A CA 1
ATOM 715 C C . ILE A 1 90 ? -10.092 -0.190 8.288 1.00 84.00 90 ILE A C 1
ATOM 717 O O . ILE A 1 90 ? -9.269 0.202 7.469 1.00 84.00 90 ILE A O 1
ATOM 721 N N . LYS A 1 91 ? -11.404 -0.070 8.054 1.00 84.31 91 LYS A N 1
ATOM 722 C CA . LYS A 1 91 ? -11.943 0.455 6.791 1.00 84.31 91 LYS A CA 1
ATOM 723 C C . LYS A 1 91 ? -11.642 1.933 6.602 1.00 84.31 91 LYS A C 1
ATOM 725 O O . LYS A 1 91 ? -11.392 2.366 5.483 1.00 84.31 91 LYS A O 1
ATOM 730 N N . GLU A 1 92 ? -11.702 2.696 7.682 1.00 83.31 92 GLU A N 1
ATOM 731 C CA . GLU A 1 92 ? -11.450 4.126 7.698 1.00 83.31 92 GLU A CA 1
ATOM 732 C C . GLU A 1 92 ? -9.971 4.408 7.421 1.00 83.31 92 GLU A C 1
ATOM 734 O O . GLU A 1 92 ? -9.659 5.220 6.553 1.00 83.31 92 GLU A O 1
ATOM 739 N N . TYR A 1 93 ? -9.074 3.665 8.072 1.00 86.62 93 TYR A N 1
ATOM 740 C CA . TYR A 1 93 ? -7.641 3.697 7.777 1.00 86.62 93 TYR A CA 1
ATOM 741 C C . TYR A 1 93 ? -7.336 3.308 6.332 1.00 86.62 93 TYR A C 1
ATOM 743 O O . TYR A 1 93 ? -6.662 4.063 5.636 1.00 86.62 93 TYR A O 1
ATOM 751 N N . ASN A 1 94 ? -7.875 2.185 5.848 1.00 90.44 94 ASN A N 1
ATOM 752 C CA . ASN A 1 94 ? -7.632 1.727 4.478 1.00 90.44 94 ASN A CA 1
ATOM 753 C C . ASN A 1 94 ? -8.096 2.764 3.447 1.00 90.44 94 ASN A C 1
ATOM 755 O O . ASN A 1 94 ? -7.393 3.015 2.474 1.00 90.44 94 ASN A O 1
ATOM 759 N N . ALA A 1 95 ? -9.231 3.426 3.685 1.00 88.31 95 ALA A N 1
ATOM 760 C CA . ALA A 1 95 ? -9.720 4.488 2.809 1.00 88.31 95 ALA A CA 1
ATOM 761 C C . ALA A 1 95 ? -8.808 5.726 2.794 1.00 88.31 95 ALA A C 1
ATOM 763 O O . ALA A 1 95 ? -8.696 6.394 1.766 1.00 88.31 95 ALA A O 1
ATOM 764 N N . LEU A 1 96 ? -8.174 6.058 3.924 1.00 89.12 96 LEU A N 1
ATOM 765 C CA . LEU A 1 96 ? -7.215 7.161 4.003 1.00 89.12 96 LEU A CA 1
ATOM 766 C C . LEU A 1 96 ? -5.878 6.800 3.352 1.00 89.12 96 LEU A C 1
ATOM 768 O O . LEU A 1 96 ? -5.341 7.620 2.614 1.00 89.12 96 LEU A O 1
ATOM 772 N N . ILE A 1 97 ? -5.386 5.576 3.560 1.00 91.31 97 ILE A N 1
ATOM 773 C CA . ILE A 1 97 ? -4.186 5.054 2.891 1.00 91.31 97 ILE A CA 1
ATOM 774 C C . ILE A 1 97 ? -4.388 5.076 1.373 1.00 91.31 97 ILE A C 1
ATOM 776 O O . ILE A 1 97 ? -3.555 5.616 0.646 1.00 91.31 97 ILE A O 1
ATOM 780 N N . GLU A 1 98 ? -5.520 4.553 0.893 1.00 91.25 98 GLU A N 1
ATOM 781 C CA . GLU A 1 98 ? -5.861 4.564 -0.529 1.00 91.25 98 GLU A CA 1
ATOM 782 C C . GLU A 1 98 ? -5.931 5.996 -1.073 1.00 91.25 98 GLU A C 1
ATOM 784 O O . GLU A 1 98 ? -5.348 6.278 -2.115 1.00 91.25 98 GLU A O 1
ATOM 789 N N . LEU A 1 99 ? -6.560 6.928 -0.348 1.00 88.81 99 LEU A N 1
ATOM 790 C CA . LEU A 1 99 ? -6.619 8.335 -0.750 1.00 88.81 99 LEU A CA 1
ATOM 791 C C . LEU A 1 99 ? -5.228 8.982 -0.839 1.00 88.81 99 LEU A C 1
ATOM 793 O O . LEU A 1 99 ? -4.974 9.748 -1.771 1.00 88.81 99 LEU A O 1
ATOM 797 N N . SER A 1 100 ? -4.341 8.715 0.118 1.00 87.56 100 SER A N 1
ATOM 798 C CA . SER A 1 100 ? -2.965 9.215 0.092 1.00 87.56 100 SER A CA 1
ATOM 799 C C . SER A 1 100 ? -2.214 8.687 -1.130 1.00 87.56 100 SER A C 1
ATOM 801 O O . SER A 1 100 ? -1.622 9.473 -1.865 1.00 87.56 100 SER A O 1
ATOM 803 N N . VAL A 1 101 ? -2.329 7.391 -1.427 1.00 89.25 101 VAL A N 1
ATOM 804 C CA . VAL A 1 101 ? -1.730 6.776 -2.622 1.00 89.25 101 VAL A CA 1
ATOM 805 C C . VAL A 1 101 ? -2.325 7.337 -3.921 1.00 89.25 101 VAL A C 1
ATOM 807 O O . VAL A 1 101 ? -1.589 7.674 -4.848 1.00 89.25 101 VAL A O 1
ATOM 810 N N . GLU A 1 102 ? -3.651 7.471 -4.008 1.00 89.88 102 GLU A N 1
ATOM 811 C CA . GLU A 1 102 ? -4.335 8.104 -5.145 1.00 89.88 102 GLU A CA 1
ATOM 812 C C . GLU A 1 102 ? -3.818 9.531 -5.367 1.00 89.88 102 GLU A C 1
ATOM 814 O O . GLU A 1 102 ? -3.571 9.932 -6.502 1.00 89.88 102 GLU A O 1
ATOM 819 N N . THR A 1 103 ? -3.626 10.28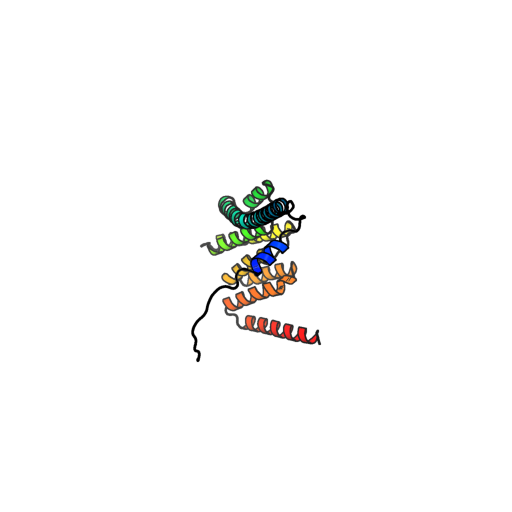7 -4.283 1.00 82.06 103 THR A N 1
ATOM 820 C CA . THR A 1 103 ? -3.122 11.662 -4.347 1.00 82.06 103 THR A CA 1
ATOM 821 C C . THR A 1 103 ? -1.674 11.686 -4.832 1.00 82.06 103 THR A C 1
ATOM 823 O O . THR A 1 103 ? -1.377 12.447 -5.752 1.00 82.06 103 THR A O 1
ATOM 826 N N . ALA A 1 104 ? -0.813 10.810 -4.300 1.00 85.25 104 ALA A N 1
ATOM 827 C CA . ALA A 1 104 ? 0.586 10.663 -4.707 1.00 85.25 104 ALA A CA 1
ATOM 828 C C . ALA A 1 104 ? 0.724 10.452 -6.226 1.00 85.25 104 ALA A C 1
ATOM 830 O O . ALA A 1 104 ? 1.465 11.170 -6.892 1.00 85.25 104 ALA A O 1
ATOM 831 N N . ARG A 1 105 ? -0.089 9.558 -6.811 1.00 86.75 105 ARG A N 1
ATOM 832 C CA . ARG A 1 105 ? -0.099 9.295 -8.267 1.00 86.75 105 ARG A CA 1
ATOM 833 C C . ARG A 1 105 ? -0.446 10.514 -9.123 1.00 86.75 105 ARG A C 1
ATOM 835 O O . ARG A 1 105 ? -0.111 10.548 -10.302 1.00 86.75 105 ARG A O 1
ATOM 842 N N . THR A 1 106 ? -1.175 11.477 -8.566 1.00 86.31 106 THR A N 1
ATOM 843 C CA . THR A 1 106 ? -1.610 12.683 -9.287 1.00 86.31 106 THR A CA 1
ATOM 844 C C . THR A 1 106 ? -0.710 13.893 -9.048 1.00 86.31 106 THR A C 1
ATOM 846 O O . THR A 1 106 ? -0.902 14.925 -9.694 1.00 86.31 106 THR A O 1
ATOM 849 N N . CYS A 1 107 ? 0.254 13.794 -8.129 1.00 80.06 107 CYS A N 1
ATOM 850 C CA . CYS A 1 107 ? 1.191 14.873 -7.858 1.00 80.06 107 CYS A CA 1
ATOM 851 C C . CYS A 1 107 ? 2.135 15.077 -9.049 1.00 80.06 107 CYS A C 1
ATOM 853 O O . CYS A 1 107 ? 2.686 14.133 -9.604 1.00 80.06 107 CYS A O 1
ATOM 855 N N . ILE A 1 108 ? 2.330 16.341 -9.431 1.00 78.00 108 ILE A N 1
ATOM 856 C CA . ILE A 1 108 ? 3.274 16.721 -10.495 1.00 78.00 108 ILE A CA 1
ATOM 857 C C . ILE A 1 108 ? 4.703 16.768 -9.945 1.00 78.00 108 ILE A C 1
ATOM 859 O O . ILE A 1 108 ? 5.655 16.470 -10.661 1.00 78.00 108 ILE A O 1
ATOM 863 N N . LYS A 1 109 ? 4.856 17.178 -8.680 1.00 75.25 109 LYS A N 1
ATOM 864 C CA . LYS A 1 109 ? 6.148 17.247 -8.000 1.00 75.25 109 LYS A CA 1
ATOM 865 C C . LYS A 1 109 ? 6.404 15.956 -7.241 1.00 75.25 109 LYS A C 1
ATOM 867 O O . LYS A 1 109 ? 5.521 15.459 -6.545 1.00 75.25 109 LYS A O 1
ATOM 872 N N . GLU A 1 110 ? 7.632 15.475 -7.347 1.00 76.12 110 GLU A N 1
ATOM 873 C CA . GLU A 1 110 ? 8.095 14.270 -6.667 1.00 76.12 110 GLU A CA 1
ATOM 874 C C . GLU A 1 110 ? 8.021 14.415 -5.141 1.00 76.12 110 GLU A C 1
ATOM 876 O O . GLU A 1 110 ? 7.424 13.561 -4.493 1.00 76.12 110 GLU A O 1
ATOM 881 N N . ASP A 1 111 ? 8.484 15.541 -4.586 1.00 75.69 111 ASP A N 1
ATOM 882 C CA . ASP A 1 111 ? 8.408 15.830 -3.144 1.00 75.69 111 ASP A CA 1
ATOM 883 C C . ASP A 1 111 ? 6.970 15.740 -2.604 1.00 75.69 111 ASP A C 1
ATOM 885 O O . ASP A 1 111 ? 6.713 15.093 -1.589 1.00 75.69 111 ASP A O 1
ATOM 889 N N . ASP A 1 112 ? 6.001 16.316 -3.330 1.00 76.12 112 ASP A N 1
ATOM 890 C CA . ASP A 1 112 ? 4.586 16.268 -2.941 1.00 76.12 112 ASP A CA 1
ATOM 891 C C . ASP A 1 112 ? 4.048 14.826 -2.967 1.00 76.12 112 ASP A C 1
ATOM 893 O O . ASP A 1 112 ? 3.148 14.483 -2.199 1.00 76.12 112 ASP A O 1
ATOM 897 N N . SER A 1 113 ? 4.558 13.983 -3.870 1.00 78.50 113 SER A N 1
ATOM 898 C CA . SER A 1 113 ? 4.201 12.564 -3.941 1.00 78.50 113 SER A CA 1
ATOM 899 C C . SER A 1 113 ? 4.795 11.781 -2.767 1.00 78.50 113 SER A C 1
ATOM 901 O O . SER A 1 113 ? 4.076 11.039 -2.091 1.00 78.50 113 SER A O 1
ATOM 903 N N . ILE A 1 114 ? 6.076 12.012 -2.462 1.00 78.12 114 ILE A N 1
ATOM 904 C CA . ILE A 1 114 ? 6.787 11.412 -1.325 1.00 78.12 114 ILE A CA 1
ATOM 905 C C . ILE A 1 114 ? 6.062 11.732 -0.014 1.00 78.12 114 ILE A C 1
ATOM 907 O O . ILE A 1 114 ? 5.801 10.825 0.777 1.00 78.12 114 ILE A O 1
ATOM 911 N N . ASP A 1 115 ? 5.646 12.983 0.186 1.00 81.56 115 ASP A N 1
ATOM 912 C CA . ASP A 1 115 ? 4.892 13.401 1.371 1.00 81.56 115 ASP A CA 1
ATOM 913 C C . ASP A 1 115 ? 3.571 12.634 1.533 1.00 81.56 115 ASP A C 1
ATOM 915 O O . ASP A 1 115 ? 3.158 12.303 2.649 1.00 81.56 115 ASP A O 1
ATOM 919 N N . GLN A 1 116 ? 2.875 12.338 0.433 1.00 86.31 116 GLN A N 1
ATOM 920 C CA . GLN A 1 116 ? 1.635 11.560 0.481 1.00 86.31 116 GLN A CA 1
ATOM 921 C C . GLN A 1 116 ? 1.894 10.086 0.792 1.00 86.31 116 GLN A C 1
ATOM 923 O O . GLN A 1 116 ? 1.152 9.493 1.579 1.00 86.31 116 GLN A O 1
ATOM 928 N N . ILE A 1 117 ? 2.957 9.501 0.240 1.00 88.88 117 ILE A N 1
ATOM 929 C CA . ILE A 1 117 ? 3.361 8.132 0.576 1.00 88.88 117 ILE A CA 1
ATOM 930 C C . ILE A 1 117 ? 3.800 8.036 2.040 1.00 88.88 117 ILE A C 1
ATOM 932 O O . ILE A 1 117 ? 3.413 7.094 2.732 1.00 88.88 117 ILE A O 1
ATOM 936 N N . HIS A 1 118 ? 4.506 9.041 2.559 1.00 83.81 118 HIS A N 1
ATOM 937 C CA . HIS A 1 118 ? 4.871 9.101 3.972 1.00 83.81 118 HIS A CA 1
ATOM 938 C C . HIS A 1 118 ? 3.629 9.106 4.878 1.00 83.81 118 HIS A C 1
ATOM 940 O O . HIS A 1 118 ? 3.570 8.350 5.847 1.00 83.81 118 HIS A O 1
ATOM 946 N N . LYS A 1 119 ? 2.591 9.880 4.530 1.00 87.94 119 LYS A N 1
ATOM 947 C CA . LYS A 1 119 ? 1.303 9.869 5.253 1.00 87.94 119 LYS A CA 1
ATOM 948 C C . LYS A 1 119 ? 0.627 8.500 5.213 1.00 87.94 119 LYS A C 1
ATOM 950 O O . LYS A 1 119 ? 0.135 8.029 6.234 1.00 87.94 119 LYS A O 1
ATOM 955 N N . ALA A 1 120 ? 0.621 7.836 4.058 1.00 90.50 120 ALA A N 1
ATOM 956 C CA . ALA A 1 120 ? 0.069 6.487 3.934 1.00 90.50 120 ALA A CA 1
ATOM 957 C C . ALA A 1 120 ? 0.795 5.481 4.849 1.00 90.50 120 ALA A C 1
ATOM 959 O O . ALA A 1 120 ? 0.147 4.667 5.508 1.00 90.50 120 ALA A O 1
ATOM 960 N N . LEU A 1 121 ? 2.124 5.572 4.952 1.00 87.81 121 LEU A N 1
ATOM 961 C CA . LEU A 1 121 ? 2.922 4.735 5.852 1.00 87.81 121 LEU A CA 1
ATOM 962 C C . LEU A 1 121 ? 2.662 5.051 7.334 1.00 87.81 121 LEU A C 1
ATOM 964 O O . LEU A 1 121 ? 2.499 4.128 8.131 1.00 87.81 121 LEU A O 1
ATOM 968 N N . GLN A 1 122 ? 2.543 6.329 7.707 1.00 88.69 122 GLN A N 1
ATOM 969 C CA . GLN A 1 122 ? 2.176 6.738 9.071 1.00 88.69 122 GLN A CA 1
ATOM 970 C C . GLN A 1 122 ? 0.785 6.231 9.477 1.00 88.69 122 GLN A C 1
ATOM 972 O O . GLN A 1 122 ? 0.583 5.792 10.613 1.00 88.69 122 GLN A O 1
ATOM 977 N N . LEU A 1 123 ? -0.174 6.235 8.547 1.00 88.88 123 LEU A N 1
ATOM 978 C CA . LEU A 1 123 ? -1.505 5.667 8.761 1.00 88.88 123 LEU A CA 1
ATOM 979 C C . LEU A 1 123 ? -1.450 4.152 8.978 1.00 88.88 123 LEU A C 1
ATOM 981 O O . LEU A 1 123 ? -2.128 3.647 9.871 1.00 88.88 123 LEU A O 1
ATOM 985 N N . LEU A 1 124 ? -0.628 3.432 8.210 1.00 88.94 124 LEU A N 1
ATOM 986 C CA . LEU A 1 124 ? -0.424 1.993 8.389 1.00 88.94 124 LEU A CA 1
ATOM 987 C C . LEU A 1 124 ? 0.220 1.677 9.748 1.00 88.94 124 LEU A C 1
ATOM 989 O O . LEU A 1 124 ? -0.226 0.773 10.454 1.00 88.94 124 LEU A O 1
ATOM 993 N N . GLN A 1 125 ? 1.223 2.459 10.151 1.00 87.69 125 GLN A N 1
ATOM 994 C CA . GLN A 1 125 ? 1.840 2.342 11.470 1.00 87.69 125 GLN A CA 1
ATOM 995 C C . GLN A 1 125 ? 0.825 2.609 12.590 1.00 87.69 125 GLN A C 1
ATOM 997 O O . GLN A 1 125 ? 0.753 1.845 13.549 1.00 87.69 125 GLN A O 1
ATOM 1002 N N . SER A 1 126 ? 0.005 3.650 12.451 1.00 85.19 126 SER A N 1
ATOM 1003 C CA . SER A 1 126 ? -1.045 3.975 13.422 1.00 85.19 126 SER A CA 1
ATOM 1004 C C . SER A 1 126 ? -2.087 2.857 13.529 1.00 85.19 126 SER A C 1
ATOM 1006 O O . SER A 1 126 ? -2.538 2.530 14.626 1.00 85.19 126 SER A O 1
ATOM 1008 N N . LEU A 1 127 ? -2.453 2.242 12.397 1.00 87.56 127 LEU A N 1
ATOM 1009 C CA . LEU A 1 127 ? -3.351 1.088 12.350 1.00 87.56 127 LEU A CA 1
ATOM 1010 C C . LEU A 1 127 ? -2.777 -0.087 13.162 1.00 87.56 127 LEU A C 1
ATOM 1012 O O . LEU A 1 127 ? -3.487 -0.670 13.983 1.00 87.56 127 LEU A O 1
ATOM 1016 N N . ARG A 1 128 ? -1.476 -0.365 13.012 1.00 85.25 128 ARG A N 1
ATOM 1017 C CA . ARG A 1 128 ? -0.755 -1.373 13.806 1.00 85.25 128 ARG A CA 1
ATOM 1018 C C . ARG A 1 128 ? -0.724 -1.039 15.295 1.00 85.25 128 ARG A C 1
ATOM 1020 O O . ARG A 1 128 ? -0.984 -1.907 16.121 1.00 85.25 128 ARG A O 1
ATOM 1027 N N . GLU A 1 129 ? -0.405 0.203 15.650 1.00 85.81 129 GLU A N 1
ATOM 1028 C CA . GLU A 1 129 ? -0.315 0.657 17.048 1.00 85.81 129 GLU A CA 1
ATOM 1029 C C . GLU A 1 129 ? -1.657 0.560 17.785 1.00 85.81 129 GLU A C 1
ATOM 1031 O O . GLU A 1 129 ? -1.688 0.325 18.991 1.00 85.81 129 GLU A O 1
ATOM 1036 N N . GLN A 1 130 ? -2.770 0.661 17.057 1.00 83.12 130 GLN A N 1
ATOM 1037 C CA . GLN A 1 130 ? -4.116 0.435 17.590 1.00 83.12 130 GLN A CA 1
ATOM 1038 C C . GLN A 1 130 ? -4.498 -1.050 17.701 1.00 83.12 130 GLN A C 1
ATOM 1040 O O . GLN A 1 130 ? -5.601 -1.370 18.143 1.00 83.12 130 GLN A O 1
ATOM 1045 N N . GLY A 1 131 ? -3.595 -1.965 17.342 1.00 84.50 131 GLY A N 1
ATOM 1046 C CA . GLY A 1 131 ? -3.789 -3.410 17.457 1.00 84.50 131 GLY A CA 1
ATOM 1047 C C . GLY A 1 131 ? -4.640 -4.017 16.343 1.00 84.50 131 GLY A C 1
ATOM 1048 O O . GLY A 1 131 ? -5.073 -5.165 16.462 1.00 84.50 131 GLY A O 1
ATOM 1049 N N . PHE A 1 132 ? -4.898 -3.276 15.265 1.00 85.56 132 PHE A N 1
ATOM 1050 C CA . PHE A 1 132 ? -5.583 -3.829 14.106 1.00 85.56 132 PHE A CA 1
ATOM 1051 C C . PHE A 1 132 ? -4.625 -4.677 13.253 1.00 85.56 132 PHE A C 1
ATOM 1053 O O . PHE A 1 132 ? -3.459 -4.312 13.087 1.00 85.56 132 PHE A O 1
ATOM 1060 N N . PRO A 1 133 ? -5.103 -5.792 12.670 1.00 84.81 133 PRO A N 1
ATOM 1061 C CA . PRO A 1 133 ? -4.300 -6.591 11.759 1.00 84.81 133 PRO A CA 1
ATOM 1062 C C . PRO A 1 133 ? -3.990 -5.807 10.481 1.00 84.81 133 PRO A C 1
ATOM 1064 O O . PRO A 1 133 ? -4.880 -5.212 9.869 1.00 84.81 133 PRO A O 1
ATOM 1067 N N . ILE A 1 134 ? -2.731 -5.863 10.050 1.00 87.38 134 ILE A N 1
ATOM 1068 C CA . ILE A 1 134 ? -2.328 -5.376 8.734 1.00 87.38 134 ILE A CA 1
ATOM 1069 C C . ILE A 1 134 ? -2.687 -6.445 7.697 1.00 87.38 134 ILE A C 1
ATOM 1071 O O . ILE A 1 134 ? -2.057 -7.501 7.584 1.00 87.38 134 ILE A O 1
ATOM 1075 N N . GLU A 1 135 ? -3.759 -6.168 6.962 1.00 89.88 135 GLU A N 1
ATOM 1076 C CA . GLU A 1 135 ? -4.279 -7.011 5.890 1.00 89.88 135 GLU A CA 1
ATOM 1077 C C . GLU A 1 135 ? -3.922 -6.428 4.520 1.00 89.88 135 GLU A C 1
ATOM 1079 O O . GLU A 1 135 ? -3.515 -5.271 4.392 1.00 89.88 135 GLU A O 1
ATOM 1084 N N . GLU A 1 136 ? -4.133 -7.212 3.464 1.00 90.88 136 GLU A N 1
ATOM 1085 C CA . GLU A 1 136 ? -3.876 -6.779 2.088 1.00 90.88 136 GLU A CA 1
ATOM 1086 C C . GLU A 1 136 ? -4.620 -5.491 1.719 1.00 90.88 136 GLU A C 1
ATOM 1088 O O . GLU A 1 136 ? -4.078 -4.644 1.016 1.00 90.88 136 GLU A O 1
ATOM 1093 N N . GLY A 1 137 ? -5.829 -5.283 2.247 1.00 89.44 137 GLY A N 1
ATOM 1094 C CA . GLY A 1 137 ? -6.562 -4.033 2.036 1.00 89.44 137 GLY A CA 1
ATOM 1095 C C . GLY A 1 137 ? -5.850 -2.788 2.584 1.00 89.44 137 GLY A C 1
ATOM 1096 O O . GLY A 1 137 ? -6.169 -1.683 2.156 1.00 89.44 137 GLY A O 1
ATOM 1097 N N . SER A 1 138 ? -4.907 -2.958 3.514 1.00 90.06 138 SER A N 1
ATOM 1098 C CA . SER A 1 138 ? -4.119 -1.885 4.126 1.00 90.06 138 SER A CA 1
ATOM 1099 C C . SER A 1 138 ? -2.795 -1.663 3.392 1.00 90.06 138 SER A C 1
ATOM 1101 O O . SER A 1 138 ? -2.469 -0.529 3.056 1.00 90.06 138 SER A O 1
ATOM 1103 N N . TYR A 1 139 ? -2.033 -2.727 3.111 1.00 93.12 139 TYR A N 1
ATOM 1104 C CA . TYR A 1 139 ? -0.704 -2.608 2.489 1.00 93.12 139 TYR A CA 1
ATOM 1105 C C . TYR A 1 139 ? -0.722 -2.672 0.953 1.00 93.12 139 TYR A C 1
ATOM 1107 O O . TYR A 1 139 ? 0.186 -2.163 0.296 1.00 93.12 139 TYR A O 1
ATOM 1115 N N . GLY A 1 140 ? -1.741 -3.295 0.360 1.00 94.06 140 GLY A N 1
ATOM 1116 C CA . GLY A 1 140 ? -1.853 -3.530 -1.081 1.00 94.06 140 GLY A CA 1
ATOM 1117 C C . GLY A 1 140 ? -1.807 -2.254 -1.929 1.00 94.06 140 GLY A C 1
ATOM 1118 O O . GLY A 1 140 ? -1.084 -2.247 -2.926 1.00 94.06 140 GLY A O 1
ATOM 1119 N N . PRO A 1 141 ? -2.491 -1.152 -1.549 1.00 94.88 141 PRO A N 1
ATOM 1120 C CA . PRO A 1 141 ? -2.390 0.115 -2.272 1.00 94.88 141 PRO A CA 1
ATOM 1121 C C . PRO A 1 141 ? -0.956 0.657 -2.365 1.00 94.88 141 PRO A C 1
ATOM 1123 O O . PRO A 1 141 ? -0.567 1.150 -3.422 1.00 94.88 141 PRO A O 1
ATOM 1126 N N . LEU A 1 142 ? -0.162 0.524 -1.295 1.00 94.00 142 LEU A N 1
ATOM 1127 C CA . LEU A 1 142 ? 1.245 0.938 -1.264 1.00 94.00 142 LEU A CA 1
ATOM 1128 C C . LEU A 1 142 ? 2.117 0.044 -2.155 1.00 94.00 142 LEU A C 1
ATOM 1130 O O . LEU A 1 142 ? 2.880 0.561 -2.965 1.00 94.00 142 LEU A O 1
ATOM 1134 N N . LEU A 1 143 ? 1.959 -1.284 -2.075 1.00 94.88 143 LEU A N 1
ATOM 1135 C CA . LEU A 1 143 ? 2.686 -2.208 -2.957 1.00 94.88 143 LEU A CA 1
ATOM 1136 C C . LEU A 1 143 ? 2.376 -1.944 -4.431 1.00 94.88 143 LEU A C 1
ATOM 1138 O O . LEU A 1 143 ? 3.292 -1.877 -5.244 1.00 94.88 143 LEU A O 1
ATOM 1142 N N . GLN A 1 144 ? 1.100 -1.745 -4.772 1.00 94.50 144 GLN A N 1
ATOM 1143 C CA . GLN A 1 144 ? 0.707 -1.421 -6.141 1.00 94.50 144 GLN A CA 1
ATOM 1144 C C . GLN A 1 144 ? 1.307 -0.089 -6.599 1.00 94.50 144 GLN A C 1
ATOM 1146 O O . GLN A 1 144 ? 1.713 0.020 -7.747 1.00 94.50 144 GLN A O 1
ATOM 1151 N N . TYR A 1 145 ? 1.384 0.916 -5.723 1.00 90.56 145 TYR A N 1
ATOM 1152 C CA . TYR A 1 145 ? 2.037 2.181 -6.050 1.00 90.56 145 TYR A CA 1
ATOM 1153 C C . TYR A 1 145 ? 3.520 1.991 -6.387 1.00 90.56 145 TYR A C 1
ATOM 1155 O O . TYR A 1 145 ? 3.971 2.481 -7.418 1.00 90.56 145 TYR A O 1
ATOM 1163 N N . PHE A 1 146 ? 4.265 1.244 -5.565 1.00 89.00 146 PHE A N 1
ATOM 1164 C CA . PHE A 1 146 ? 5.679 0.971 -5.833 1.00 89.00 146 PHE A CA 1
ATOM 1165 C C . PHE A 1 146 ? 5.879 0.179 -7.123 1.00 89.00 146 PHE A C 1
ATOM 1167 O O . PHE A 1 146 ? 6.801 0.479 -7.876 1.00 89.00 146 PHE A O 1
ATOM 1174 N N . VAL A 1 147 ? 4.991 -0.783 -7.403 1.00 89.44 147 VAL A N 1
ATOM 1175 C CA . VAL A 1 147 ? 4.951 -1.483 -8.691 1.00 89.44 147 VAL A CA 1
ATOM 1176 C C . VAL A 1 147 ? 4.765 -0.471 -9.812 1.00 89.44 147 VAL A C 1
ATOM 1178 O O . VAL A 1 147 ? 5.656 -0.362 -10.638 1.00 89.44 147 VAL A O 1
ATOM 1181 N N . ASP A 1 148 ? 3.673 0.299 -9.821 1.00 86.38 148 ASP A N 1
ATOM 1182 C CA . ASP A 1 148 ? 3.326 1.221 -10.914 1.00 86.38 148 ASP A CA 1
ATOM 1183 C C . ASP A 1 148 ? 4.428 2.256 -11.199 1.00 86.38 148 ASP A C 1
ATOM 1185 O O . ASP A 1 148 ? 4.627 2.642 -12.350 1.00 86.38 148 ASP A O 1
ATOM 1189 N N . MET A 1 149 ? 5.139 2.694 -10.156 1.00 85.19 149 MET A N 1
ATOM 1190 C CA . MET A 1 149 ? 6.234 3.663 -10.250 1.00 85.19 149 MET A CA 1
ATOM 1191 C C . MET A 1 149 ? 7.615 3.021 -10.474 1.00 85.19 149 MET A C 1
ATOM 1193 O O . MET A 1 149 ? 8.602 3.741 -10.603 1.00 85.19 149 MET A O 1
ATOM 1197 N N . GLY A 1 150 ? 7.720 1.687 -10.518 1.00 80.94 150 GLY A N 1
ATOM 1198 C CA . GLY A 1 150 ? 8.987 0.970 -10.716 1.00 80.94 150 GLY A CA 1
ATOM 1199 C C . GLY A 1 150 ? 9.983 1.099 -9.553 1.00 80.94 150 GLY A C 1
ATOM 1200 O O . GLY A 1 150 ? 11.191 0.988 -9.761 1.00 80.94 150 GLY A O 1
ATOM 1201 N N . MET A 1 151 ? 9.497 1.340 -8.335 1.00 85.50 151 MET A N 1
ATOM 1202 C CA . MET A 1 151 ? 10.297 1.621 -7.1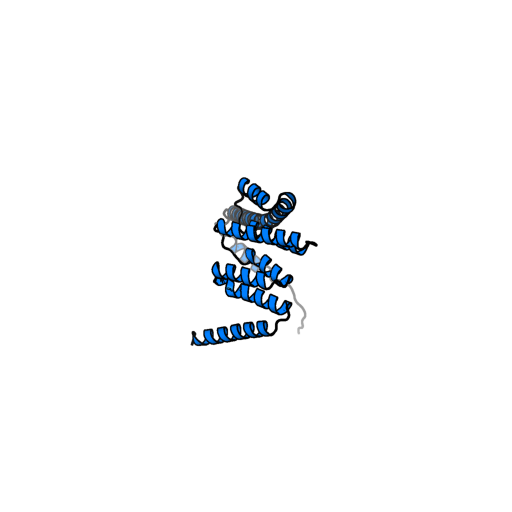36 1.00 85.50 151 MET A CA 1
ATOM 1203 C C . MET A 1 151 ? 10.759 0.325 -6.456 1.00 85.50 151 MET A C 1
ATOM 1205 O O . MET A 1 151 ? 10.114 -0.192 -5.542 1.00 85.50 151 MET A O 1
ATOM 1209 N N . ILE A 1 152 ? 11.860 -0.247 -6.951 1.00 85.06 152 ILE A N 1
ATOM 1210 C CA . ILE A 1 152 ? 12.338 -1.577 -6.539 1.00 85.06 152 ILE A CA 1
ATOM 1211 C C . ILE A 1 152 ? 12.795 -1.608 -5.073 1.00 85.06 152 ILE A C 1
ATOM 1213 O O . ILE A 1 152 ? 12.460 -2.548 -4.347 1.00 85.06 152 ILE A O 1
ATOM 1217 N N . GLU A 1 153 ? 13.567 -0.616 -4.631 1.00 85.88 153 GLU A N 1
ATOM 1218 C CA . GLU A 1 153 ? 14.191 -0.618 -3.300 1.00 85.88 153 GLU A CA 1
ATOM 1219 C C . GLU A 1 153 ? 13.144 -0.467 -2.189 1.00 85.88 153 GLU A C 1
ATOM 1221 O O . GLU A 1 153 ? 13.153 -1.200 -1.192 1.00 85.88 153 GLU A O 1
ATOM 1226 N N . GLU A 1 154 ? 12.189 0.435 -2.393 1.00 86.25 154 GLU A N 1
ATOM 1227 C CA . GLU A 1 154 ? 11.068 0.685 -1.497 1.00 86.25 154 GLU A CA 1
ATOM 1228 C C . GLU A 1 154 ? 10.130 -0.515 -1.458 1.00 86.25 154 GLU A C 1
ATOM 1230 O O . GLU A 1 154 ? 9.721 -0.938 -0.374 1.00 86.25 154 GLU A O 1
ATOM 1235 N N . PHE A 1 155 ? 9.854 -1.126 -2.617 1.00 90.94 155 PHE A N 1
ATOM 1236 C CA . PHE A 1 155 ? 9.063 -2.348 -2.691 1.00 90.94 155 PHE A CA 1
ATOM 1237 C C . PHE A 1 155 ? 9.682 -3.471 -1.856 1.00 90.94 155 PHE A C 1
ATOM 1239 O O . PHE A 1 155 ? 8.985 -4.096 -1.054 1.00 90.94 155 PHE A O 1
ATOM 1246 N N . GLN A 1 156 ? 10.982 -3.732 -2.017 1.00 89.50 156 GLN A N 1
ATOM 1247 C CA . GLN A 1 156 ? 11.677 -4.801 -1.294 1.00 89.50 156 GLN A CA 1
ATOM 1248 C C . GLN A 1 156 ? 11.724 -4.529 0.212 1.00 89.50 156 GLN A C 1
ATOM 1250 O O . GLN A 1 156 ? 11.415 -5.416 1.014 1.00 89.50 156 GLN A O 1
ATOM 1255 N N . SER A 1 157 ? 12.061 -3.296 0.594 1.00 87.12 157 SER A N 1
ATOM 1256 C CA . SER A 1 157 ? 12.135 -2.877 1.996 1.00 87.12 157 SER A CA 1
ATOM 1257 C C . SER A 1 157 ? 10.780 -3.007 2.689 1.00 87.12 157 SER A C 1
ATOM 1259 O O . SER A 1 157 ? 10.679 -3.586 3.772 1.00 87.12 157 SER A O 1
ATOM 1261 N N . PHE A 1 158 ? 9.718 -2.530 2.039 1.00 88.19 158 PHE A N 1
ATOM 1262 C CA . PHE A 1 158 ? 8.367 -2.578 2.582 1.00 88.19 158 PHE A CA 1
ATOM 1263 C C . PHE A 1 158 ? 7.798 -4.002 2.608 1.00 88.19 158 PHE A C 1
ATOM 1265 O O . PHE A 1 158 ? 7.232 -4.423 3.614 1.00 88.19 158 PHE A O 1
ATOM 1272 N N . SER A 1 159 ? 8.008 -4.790 1.551 1.00 89.38 159 SER A N 1
ATOM 1273 C CA . SER A 1 159 ? 7.562 -6.189 1.489 1.00 89.38 159 SER A CA 1
ATOM 1274 C C . SER A 1 159 ? 8.158 -7.036 2.612 1.00 89.38 159 SER A C 1
ATOM 1276 O O . SER A 1 159 ? 7.460 -7.864 3.198 1.00 89.38 159 SER A O 1
ATOM 1278 N N . LYS A 1 160 ? 9.431 -6.805 2.955 1.00 88.81 160 LYS A N 1
ATOM 1279 C CA . LYS A 1 160 ? 10.086 -7.486 4.074 1.00 88.81 160 LYS A CA 1
ATOM 1280 C C . LYS A 1 160 ? 9.395 -7.191 5.408 1.00 88.81 160 LYS A C 1
ATOM 1282 O O . LYS A 1 160 ? 9.106 -8.132 6.141 1.00 88.81 160 LYS A O 1
ATOM 1287 N N . LEU A 1 161 ? 9.062 -5.926 5.675 1.00 87.06 161 LEU A N 1
ATOM 1288 C CA . LEU A 1 161 ? 8.323 -5.534 6.882 1.00 87.06 161 LEU A CA 1
ATOM 1289 C C . LEU A 1 161 ? 6.967 -6.246 6.978 1.00 87.06 161 LEU A C 1
ATOM 1291 O O . LEU A 1 161 ? 6.634 -6.799 8.023 1.00 87.06 161 LEU A O 1
ATOM 1295 N N . ILE A 1 162 ? 6.206 -6.303 5.880 1.00 87.50 162 ILE A N 1
ATOM 1296 C CA . ILE A 1 162 ? 4.898 -6.976 5.882 1.00 87.50 162 ILE A CA 1
ATOM 1297 C C . ILE A 1 162 ? 5.041 -8.490 6.088 1.00 87.50 162 ILE A C 1
ATOM 1299 O O . ILE A 1 162 ? 4.225 -9.085 6.790 1.00 87.50 162 ILE A O 1
ATOM 1303 N N . MET A 1 163 ? 6.064 -9.131 5.513 1.00 85.56 163 MET A N 1
ATOM 1304 C CA . MET A 1 163 ? 6.315 -10.564 5.729 1.00 85.56 163 MET A CA 1
ATOM 1305 C C . MET A 1 163 ? 6.700 -10.886 7.176 1.00 85.56 163 MET A C 1
ATOM 1307 O O . MET A 1 163 ? 6.294 -11.930 7.684 1.00 85.56 163 MET A O 1
ATOM 1311 N N . GLU A 1 164 ? 7.463 -10.011 7.834 1.00 83.12 164 GLU A N 1
ATOM 1312 C CA . GLU A 1 164 ? 7.829 -10.158 9.248 1.00 83.12 164 GLU A CA 1
ATOM 1313 C C . GLU A 1 164 ? 6.601 -10.038 10.164 1.00 83.12 164 GLU A C 1
ATOM 1315 O O . GLU A 1 164 ? 6.452 -10.820 11.103 1.00 83.12 164 GLU A O 1
ATOM 1320 N N . GLU A 1 165 ? 5.693 -9.106 9.868 1.00 77.56 165 GLU A N 1
ATOM 1321 C CA . GLU A 1 165 ? 4.472 -8.901 10.656 1.00 77.56 165 GLU A CA 1
ATOM 1322 C C . GLU A 1 165 ? 3.377 -9.933 10.352 1.00 77.56 165 GLU A C 1
ATOM 1324 O O . GLU A 1 165 ? 2.615 -10.325 11.238 1.00 77.56 165 GLU A O 1
ATOM 1329 N N . ASN A 1 166 ? 3.284 -10.390 9.103 1.00 78.94 166 ASN A N 1
ATOM 1330 C CA . ASN A 1 166 ? 2.266 -11.331 8.662 1.00 78.94 166 ASN A CA 1
ATOM 1331 C C . ASN A 1 166 ? 2.834 -12.340 7.646 1.00 78.94 166 ASN A C 1
ATOM 1333 O O . ASN A 1 166 ? 2.641 -12.182 6.433 1.00 78.94 166 ASN A O 1
ATOM 1337 N N . PRO A 1 167 ? 3.447 -13.443 8.123 1.00 77.94 167 PRO A N 1
ATOM 1338 C CA . PRO A 1 167 ? 4.047 -14.462 7.259 1.00 77.94 167 PRO A CA 1
ATOM 1339 C C . PRO A 1 167 ? 3.064 -15.095 6.265 1.00 77.94 167 PRO A C 1
ATOM 1341 O O . PRO A 1 167 ? 3.458 -15.547 5.190 1.00 77.94 167 PRO A O 1
ATOM 1344 N N . SER A 1 168 ? 1.764 -15.103 6.587 1.00 79.81 168 SER A N 1
ATOM 1345 C CA . SER A 1 168 ? 0.729 -15.645 5.697 1.00 79.81 168 SER A CA 1
ATOM 1346 C C . SER A 1 168 ? 0.528 -14.815 4.421 1.00 79.81 168 SER A C 1
ATOM 1348 O O . SER A 1 168 ? 0.018 -15.332 3.427 1.00 79.81 168 SER A O 1
ATOM 1350 N N . SER A 1 169 ? 1.003 -13.563 4.401 1.00 78.19 169 SER A N 1
ATOM 1351 C CA . SER A 1 169 ? 0.958 -12.675 3.232 1.00 78.19 169 SER A CA 1
ATOM 1352 C C . SER A 1 169 ? 1.991 -13.016 2.151 1.00 78.19 169 SER A C 1
ATOM 1354 O O . SER A 1 169 ? 1.962 -12.403 1.086 1.00 78.19 169 SER A O 1
ATOM 1356 N N . CYS A 1 170 ? 2.878 -13.994 2.378 1.00 75.62 170 CYS A N 1
ATOM 1357 C CA . CYS A 1 170 ? 3.973 -14.352 1.467 1.00 75.62 170 CYS A CA 1
ATOM 1358 C C . CYS A 1 170 ? 3.513 -14.556 0.010 1.00 75.62 170 CYS A C 1
ATOM 1360 O O . CYS A 1 170 ? 4.064 -13.944 -0.904 1.00 75.62 170 CYS A O 1
ATOM 1362 N N . PHE A 1 171 ? 2.441 -15.325 -0.218 1.00 80.19 171 PHE A N 1
ATOM 1363 C CA . PHE A 1 171 ? 1.916 -15.544 -1.573 1.00 80.19 171 PHE A CA 1
ATOM 1364 C C . PHE A 1 171 ? 1.405 -14.261 -2.229 1.00 80.19 171 PHE A C 1
ATOM 1366 O O . PHE A 1 171 ? 1.530 -14.086 -3.441 1.00 80.19 171 PHE A O 1
ATOM 1373 N N . ARG A 1 172 ? 0.816 -13.359 -1.438 1.00 90.19 172 ARG A N 1
ATOM 1374 C CA . ARG A 1 172 ? 0.262 -12.119 -1.971 1.00 90.19 172 ARG A CA 1
ATOM 1375 C C . ARG A 1 172 ? 1.354 -11.113 -2.308 1.00 90.19 172 ARG A C 1
ATOM 1377 O O . ARG A 1 172 ? 1.276 -10.468 -3.345 1.00 90.19 172 ARG A O 1
ATOM 1384 N N . ILE A 1 173 ? 2.391 -11.039 -1.485 1.00 91.12 173 ILE A N 1
ATOM 1385 C CA . ILE A 1 173 ? 3.582 -10.232 -1.755 1.00 91.12 173 I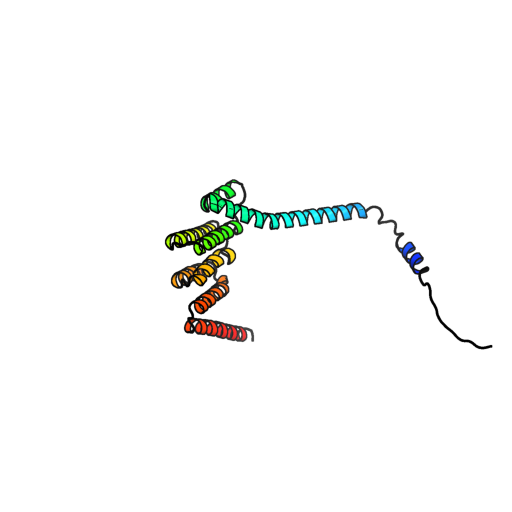LE A CA 1
ATOM 1386 C C . ILE A 1 173 ? 4.301 -10.745 -3.005 1.00 91.12 173 ILE A C 1
ATOM 1388 O O . ILE A 1 173 ? 4.614 -9.945 -3.881 1.00 91.12 173 ILE A O 1
ATOM 1392 N N . GLY A 1 174 ? 4.444 -12.067 -3.155 1.00 90.44 174 GLY A N 1
ATOM 1393 C CA . GLY A 1 174 ? 5.015 -12.674 -4.361 1.00 90.44 174 GLY A CA 1
ATO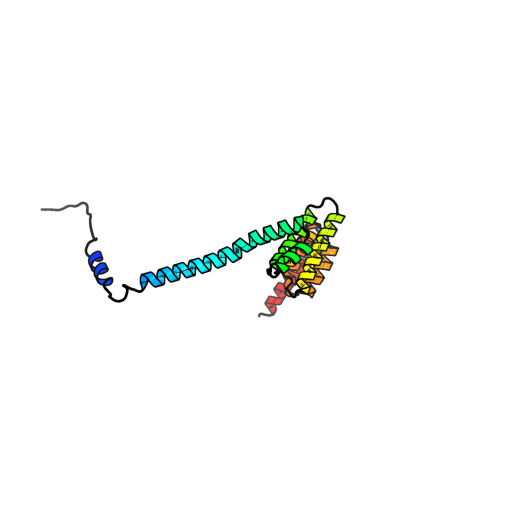M 1394 C C . GLY A 1 174 ? 4.256 -12.314 -5.646 1.00 90.44 174 GLY A C 1
ATOM 1395 O O . GLY A 1 174 ? 4.872 -12.096 -6.685 1.00 90.44 174 GLY A O 1
ATOM 1396 N N . TYR A 1 175 ? 2.926 -12.165 -5.583 1.00 91.88 175 TYR A N 1
ATOM 1397 C CA . TYR A 1 175 ? 2.137 -11.667 -6.717 1.00 91.88 175 TYR A CA 1
ATOM 1398 C C . TYR A 1 175 ? 2.539 -10.241 -7.123 1.00 91.88 175 TYR A C 1
ATOM 1400 O O . TYR A 1 175 ? 2.775 -9.988 -8.303 1.00 91.88 175 TYR A O 1
ATOM 1408 N N . TYR A 1 176 ? 2.652 -9.314 -6.167 1.00 94.31 176 TYR A N 1
ATOM 1409 C CA . TYR A 1 176 ? 3.092 -7.950 -6.472 1.00 94.31 176 TYR A CA 1
ATOM 1410 C C . TYR A 1 176 ? 4.552 -7.904 -6.936 1.00 94.31 176 TYR A C 1
ATOM 1412 O O . TYR A 1 176 ? 4.888 -7.120 -7.818 1.00 94.31 176 TYR A O 1
ATOM 1420 N N . GLU A 1 177 ? 5.401 -8.777 -6.395 1.00 94.50 177 GLU A N 1
ATOM 1421 C CA . GLU A 1 177 ? 6.795 -8.894 -6.808 1.00 94.50 177 GLU A CA 1
ATOM 1422 C C . GLU A 1 177 ? 6.904 -9.333 -8.278 1.00 94.50 177 GLU A C 1
ATOM 1424 O O . GLU A 1 177 ? 7.643 -8.728 -9.054 1.00 94.50 177 GLU A O 1
ATOM 1429 N N . MET A 1 178 ? 6.104 -10.316 -8.707 1.00 92.50 178 MET A N 1
ATOM 1430 C CA . MET A 1 178 ? 6.013 -10.686 -10.124 1.00 92.50 178 MET A CA 1
ATOM 1431 C C . MET A 1 178 ? 5.566 -9.508 -10.997 1.00 92.50 178 MET A C 1
ATOM 1433 O O . MET A 1 178 ? 6.137 -9.302 -12.067 1.00 92.50 178 MET A O 1
ATOM 1437 N N . LEU A 1 179 ? 4.572 -8.722 -10.558 1.00 93.50 179 LEU A N 1
ATOM 1438 C CA . LEU A 1 179 ? 4.121 -7.546 -11.311 1.00 93.50 179 LEU A CA 1
ATOM 1439 C C . LEU A 1 179 ? 5.234 -6.506 -11.475 1.00 93.50 179 LEU A C 1
ATOM 1441 O O . LEU A 1 179 ? 5.398 -5.977 -12.573 1.00 93.50 179 LEU A O 1
ATOM 1445 N N . LEU A 1 180 ? 6.009 -6.244 -10.417 1.00 91.44 180 LEU A N 1
ATOM 1446 C CA . LEU A 1 180 ? 7.155 -5.338 -10.475 1.00 91.44 180 LEU A CA 1
ATOM 1447 C C . LEU A 1 180 ? 8.160 -5.808 -11.529 1.00 91.44 180 LEU A C 1
ATOM 1449 O O . LEU A 1 180 ? 8.541 -5.029 -12.399 1.00 91.44 180 LEU A O 1
ATOM 1453 N N . TRP A 1 181 ? 8.558 -7.084 -11.488 1.00 93.88 181 TRP A N 1
ATOM 1454 C CA . TRP A 1 181 ? 9.560 -7.614 -12.416 1.00 93.88 181 TRP A CA 1
ATOM 1455 C C . TRP A 1 181 ? 9.090 -7.642 -13.868 1.00 93.88 181 TRP A C 1
ATOM 1457 O O . TRP A 1 181 ? 9.892 -7.370 -14.762 1.00 93.88 181 TRP A O 1
ATOM 1467 N N . ILE A 1 182 ? 7.799 -7.899 -14.103 1.00 89.56 182 ILE A N 1
ATOM 1468 C CA . ILE A 1 182 ? 7.185 -7.763 -15.429 1.00 89.56 182 ILE A CA 1
ATOM 1469 C C . ILE A 1 182 ? 7.261 -6.309 -15.901 1.00 89.56 182 ILE A C 1
ATOM 1471 O O . ILE A 1 182 ? 7.668 -6.065 -17.036 1.00 89.56 182 ILE A O 1
ATOM 1475 N N . LEU A 1 183 ? 6.910 -5.344 -15.045 1.00 88.62 183 LEU A N 1
ATOM 1476 C CA . LEU A 1 183 ? 6.909 -3.929 -15.414 1.00 88.62 183 LEU A CA 1
ATOM 1477 C C . LEU A 1 183 ? 8.311 -3.423 -15.778 1.00 88.62 183 LEU A C 1
ATOM 1479 O O . LEU A 1 183 ? 8.469 -2.738 -16.786 1.00 88.62 183 LEU A O 1
ATOM 1483 N N . VAL A 1 184 ? 9.333 -3.783 -14.996 1.00 85.62 184 VAL A N 1
ATOM 1484 C CA . VAL A 1 184 ? 10.727 -3.378 -15.263 1.00 85.62 184 VAL A CA 1
ATOM 1485 C C . VAL A 1 184 ? 11.439 -4.285 -16.277 1.00 85.62 184 VAL A C 1
ATOM 1487 O O . VAL A 1 184 ? 12.635 -4.123 -16.512 1.00 85.62 184 VAL A O 1
ATOM 1490 N N . ASN A 1 185 ? 10.714 -5.232 -16.887 1.00 90.25 185 ASN A N 1
ATOM 1491 C CA . ASN A 1 185 ? 11.200 -6.175 -17.897 1.00 90.25 185 ASN A CA 1
ATOM 1492 C C . ASN A 1 185 ? 12.444 -6.980 -17.454 1.00 90.25 185 ASN A C 1
ATOM 1494 O O . ASN A 1 185 ? 13.383 -7.186 -18.227 1.00 90.25 185 ASN A O 1
ATOM 1498 N N . ASN A 1 186 ? 12.465 -7.430 -16.195 1.00 91.94 186 ASN A N 1
ATOM 1499 C CA . ASN A 1 186 ? 13.560 -8.222 -15.632 1.00 91.94 186 ASN A CA 1
ATOM 1500 C C . ASN A 1 186 ? 13.263 -9.726 -15.742 1.00 91.94 186 ASN A C 1
ATOM 1502 O O . ASN A 1 186 ? 12.757 -10.350 -14.808 1.00 91.94 186 ASN A O 1
ATOM 1506 N N . ASN A 1 187 ? 13.584 -10.303 -16.902 1.00 89.75 187 ASN A N 1
ATOM 1507 C CA . ASN A 1 187 ? 13.305 -11.710 -17.211 1.00 89.75 187 ASN A CA 1
ATOM 1508 C C . ASN A 1 187 ? 14.000 -12.691 -16.260 1.00 89.75 187 ASN A C 1
ATOM 1510 O O . ASN A 1 187 ? 13.380 -13.675 -15.865 1.00 89.75 187 ASN A O 1
ATOM 1514 N N . ASP A 1 188 ? 15.227 -12.394 -15.827 1.00 92.19 188 ASP A N 1
ATOM 1515 C CA . ASP A 1 188 ? 15.983 -13.260 -14.915 1.00 92.19 188 ASP A CA 1
ATOM 1516 C C . ASP A 1 188 ? 15.245 -13.436 -13.581 1.00 92.19 188 ASP A C 1
ATOM 1518 O O . ASP A 1 188 ? 15.159 -14.536 -13.032 1.00 92.19 188 ASP A O 1
ATOM 1522 N N . LYS A 1 189 ? 14.672 -12.347 -13.052 1.00 90.56 189 LYS A N 1
ATOM 1523 C CA . LYS A 1 189 ? 13.882 -12.388 -11.815 1.00 90.56 189 LYS A CA 1
ATOM 1524 C C . LYS A 1 189 ? 12.546 -13.097 -11.997 1.00 90.56 189 LYS A C 1
ATOM 1526 O O . LYS A 1 189 ? 12.135 -13.841 -11.107 1.00 90.56 189 LYS A O 1
ATOM 1531 N N . ILE A 1 190 ? 11.897 -12.913 -13.144 1.00 89.38 190 ILE A N 1
ATOM 1532 C CA . ILE A 1 190 ? 10.654 -13.618 -13.477 1.00 89.38 190 ILE A CA 1
ATOM 1533 C C . ILE A 1 190 ? 10.905 -15.131 -13.544 1.00 89.38 190 ILE A C 1
ATOM 1535 O O . ILE A 1 190 ? 10.169 -15.900 -12.928 1.00 89.38 190 ILE A O 1
ATOM 1539 N N . GLU A 1 191 ? 11.965 -15.565 -14.228 1.00 89.50 191 GLU A N 1
ATOM 1540 C CA . GLU A 1 191 ? 12.325 -16.981 -14.359 1.00 89.50 191 GLU A CA 1
ATOM 1541 C C . GLU A 1 191 ? 12.666 -17.614 -13.002 1.00 89.50 191 GLU A C 1
ATOM 1543 O O . GLU A 1 191 ? 12.194 -18.713 -12.692 1.00 89.50 191 GLU A O 1
ATOM 1548 N N . GLN A 1 192 ? 13.409 -16.896 -12.149 1.00 89.12 192 GLN A N 1
ATOM 1549 C CA . GLN A 1 192 ? 13.701 -17.327 -10.776 1.00 89.12 192 GLN A CA 1
ATOM 1550 C C . GLN A 1 192 ? 12.421 -17.567 -9.962 1.00 89.12 192 GLN A C 1
ATOM 1552 O O . GLN A 1 192 ? 12.296 -18.602 -9.303 1.00 89.12 192 GLN A O 1
ATOM 1557 N N . LEU A 1 193 ? 11.456 -16.643 -10.018 1.00 84.94 193 LEU A N 1
ATOM 1558 C CA . LEU A 1 193 ? 10.192 -16.774 -9.287 1.00 84.94 193 LEU A CA 1
ATOM 1559 C C . LEU A 1 193 ? 9.328 -17.923 -9.817 1.00 84.94 193 LEU A C 1
ATOM 1561 O O . LEU A 1 193 ? 8.803 -18.704 -9.023 1.00 84.94 193 LEU A O 1
ATOM 1565 N N . CYS A 1 194 ? 9.215 -18.073 -11.139 1.00 85.00 194 CYS A N 1
ATOM 1566 C CA . CYS A 1 194 ? 8.488 -19.190 -11.747 1.00 85.00 194 CYS A CA 1
ATOM 1567 C C . CYS A 1 194 ? 9.090 -20.543 -11.332 1.00 85.00 194 CYS A C 1
ATOM 1569 O O . CYS A 1 194 ? 8.363 -21.426 -10.875 1.00 85.00 194 CYS A O 1
ATOM 1571 N N . SER A 1 195 ? 10.419 -20.667 -11.379 1.00 85.25 195 SER A N 1
ATOM 1572 C CA . SER A 1 195 ? 11.139 -21.887 -10.984 1.00 85.25 195 SER A CA 1
ATOM 1573 C C . SER A 1 195 ? 10.917 -22.250 -9.509 1.00 85.25 195 SER A C 1
ATOM 1575 O O . SER A 1 195 ? 10.775 -23.425 -9.155 1.00 85.25 195 SER A O 1
ATOM 1577 N N . TYR A 1 196 ? 10.847 -21.245 -8.630 1.00 82.62 196 TYR A N 1
ATOM 1578 C CA . TYR A 1 196 ? 10.553 -21.438 -7.209 1.00 82.62 196 TYR A CA 1
ATOM 1579 C C . TYR A 1 196 ? 9.125 -21.958 -6.976 1.00 82.62 196 TYR A C 1
ATOM 1581 O O . TYR A 1 196 ? 8.913 -22.875 -6.179 1.00 82.62 196 TYR A O 1
ATOM 1589 N N . VAL A 1 197 ? 8.136 -21.420 -7.699 1.00 78.38 197 VAL A N 1
ATOM 1590 C CA . VAL A 1 197 ? 6.739 -21.882 -7.624 1.00 78.38 197 VAL A CA 1
ATOM 1591 C C . VAL A 1 197 ? 6.604 -23.326 -8.113 1.00 78.38 197 VAL A C 1
ATOM 1593 O O . VAL A 1 197 ? 5.912 -24.128 -7.480 1.00 78.38 197 VAL A O 1
ATOM 1596 N N . GLU A 1 198 ? 7.281 -23.673 -9.207 1.00 74.88 198 GLU A N 1
ATOM 1597 C CA . GLU A 1 198 ? 7.288 -25.031 -9.758 1.00 74.88 198 GLU A CA 1
ATOM 1598 C C . GLU A 1 198 ? 7.895 -26.044 -8.781 1.00 74.88 198 GLU A C 1
ATOM 1600 O O . GLU A 1 198 ? 7.297 -27.095 -8.540 1.00 74.88 198 GLU A O 1
ATOM 1605 N N . SER A 1 199 ? 9.021 -25.692 -8.155 1.00 74.25 199 SER A N 1
ATOM 1606 C CA . SER A 1 199 ? 9.715 -26.537 -7.171 1.00 74.25 199 SER A CA 1
ATOM 1607 C C . SER A 1 199 ? 8.892 -26.749 -5.892 1.00 74.25 199 SER A C 1
ATOM 1609 O O . SER A 1 199 ? 8.798 -27.859 -5.370 1.00 74.25 199 SER A O 1
ATOM 1611 N N . ASN A 1 200 ? 8.207 -25.710 -5.405 1.00 66.56 200 ASN A N 1
ATOM 1612 C CA . ASN A 1 200 ? 7.329 -25.834 -4.238 1.00 66.56 200 ASN A CA 1
ATOM 1613 C C . ASN A 1 200 ? 6.100 -26.713 -4.504 1.00 66.56 200 ASN A C 1
ATOM 1615 O O . ASN A 1 200 ? 5.620 -27.405 -3.601 1.00 66.56 200 ASN A O 1
ATOM 1619 N N . ARG A 1 201 ? 5.567 -26.699 -5.733 1.00 61.47 201 ARG A N 1
ATOM 1620 C CA . ARG A 1 201 ? 4.419 -27.537 -6.100 1.00 61.47 201 ARG A CA 1
ATOM 1621 C C . ARG A 1 201 ? 4.806 -29.018 -6.128 1.00 61.47 201 ARG A C 1
ATOM 1623 O O . ARG A 1 201 ? 4.042 -29.846 -5.637 1.00 61.47 201 ARG A O 1
ATOM 1630 N N . SER A 1 202 ? 5.981 -29.364 -6.651 1.00 61.69 202 SER A N 1
ATOM 1631 C CA . SER A 1 202 ? 6.470 -30.750 -6.700 1.00 61.69 202 SER A CA 1
ATOM 1632 C C . SER A 1 202 ? 6.815 -31.320 -5.315 1.00 61.69 202 SER A C 1
ATOM 1634 O O . SER A 1 202 ? 6.542 -32.494 -5.064 1.00 61.69 202 SER A O 1
ATOM 1636 N N . GLU A 1 203 ? 7.293 -30.507 -4.369 1.00 57.75 203 GLU A N 1
ATOM 1637 C CA . GLU A 1 203 ? 7.527 -30.947 -2.983 1.00 57.75 203 GLU A CA 1
ATOM 1638 C C . GLU A 1 203 ? 6.241 -31.224 -2.181 1.00 57.75 203 GLU A C 1
ATOM 1640 O O . GLU A 1 203 ? 6.224 -32.100 -1.313 1.00 57.75 203 GLU A O 1
ATOM 1645 N N . GLN A 1 204 ? 5.141 -30.516 -2.459 1.00 53.03 204 GLN A N 1
ATOM 1646 C CA . GLN A 1 204 ? 3.852 -30.761 -1.793 1.00 53.03 204 GLN A CA 1
ATOM 1647 C C . GLN A 1 204 ? 3.204 -32.088 -2.230 1.00 53.03 204 GLN A C 1
ATOM 1649 O O . GLN A 1 204 ? 2.538 -32.743 -1.424 1.00 53.03 204 GLN A O 1
ATOM 1654 N N . HIS A 1 205 ? 3.456 -32.530 -3.466 1.00 51.69 205 HIS A N 1
ATOM 1655 C CA . HIS A 1 205 ? 2.997 -33.829 -3.971 1.00 51.69 205 HIS A CA 1
ATOM 1656 C C . HIS A 1 205 ? 3.750 -35.024 -3.363 1.00 51.69 205 HIS A C 1
ATOM 1658 O O . HIS A 1 205 ? 3.174 -36.098 -3.237 1.00 51.69 205 HIS A O 1
ATOM 1664 N N . LEU A 1 206 ? 4.999 -34.843 -2.924 1.00 49.69 206 LEU A N 1
ATOM 1665 C CA . LEU A 1 206 ? 5.783 -35.884 -2.242 1.00 49.69 206 LEU A CA 1
ATOM 1666 C C . LEU A 1 206 ? 5.437 -36.034 -0.753 1.00 49.69 206 LEU A C 1
ATOM 1668 O O . LEU A 1 206 ? 5.714 -37.070 -0.166 1.00 49.69 206 LEU A O 1
ATOM 1672 N N . LYS A 1 207 ? 4.831 -35.016 -0.130 1.00 46.34 207 LYS A N 1
ATOM 1673 C CA . LYS A 1 207 ? 4.411 -35.048 1.287 1.00 46.34 207 LYS A CA 1
ATOM 1674 C C . LYS A 1 207 ? 2.990 -35.587 1.496 1.00 46.34 207 LYS A C 1
ATOM 1676 O O . LYS A 1 207 ? 2.531 -35.667 2.631 1.00 46.34 207 LYS A O 1
ATOM 1681 N N . THR A 1 208 ? 2.285 -35.909 0.413 1.00 50.00 208 THR A N 1
ATOM 1682 C CA . THR A 1 208 ? 0.903 -36.420 0.424 1.00 50.00 208 THR A CA 1
ATOM 1683 C C . THR A 1 208 ? 0.761 -37.817 -0.196 1.00 50.00 208 THR A C 1
ATOM 1685 O O . THR A 1 208 ? -0.359 -38.322 -0.274 1.00 50.00 208 THR A O 1
ATOM 1688 N N . ALA A 1 209 ? 1.875 -38.445 -0.586 1.00 43.81 209 ALA A N 1
ATOM 1689 C CA . ALA A 1 209 ? 1.975 -39.835 -1.035 1.00 43.81 209 ALA A CA 1
ATOM 1690 C C . ALA A 1 209 ? 2.724 -40.673 0.011 1.00 43.81 209 ALA A C 1
ATOM 1692 O O . ALA A 1 209 ? 2.359 -41.858 0.172 1.00 43.81 209 ALA A O 1
#